Protein AF-A0A6G0WE74-F1 (afdb_monomer)

Solvent-accessible surface area (backbone atoms only — not comparable to full-atom values): 22699 Å² total; per-residue (Å²): 137,85,82,81,78,84,83,81,77,83,76,78,83,71,85,78,74,78,79,78,76,81,74,81,72,77,76,81,88,60,67,70,56,54,56,51,49,50,50,49,53,53,50,60,66,48,74,78,63,82,70,79,83,49,71,82,79,49,56,75,68,54,43,50,51,51,54,51,50,52,55,49,50,51,50,54,48,52,53,50,52,51,52,50,50,54,50,52,52,51,49,51,52,48,54,49,52,53,48,53,49,53,50,53,52,48,54,50,51,52,53,52,50,51,50,51,52,51,51,52,50,52,53,53,52,51,52,50,52,53,51,52,50,52,50,51,53,51,53,52,50,53,49,51,54,50,50,54,48,51,53,51,50,53,50,51,56,51,50,55,51,50,51,52,50,54,53,49,51,54,49,50,52,52,50,51,51,52,51,51,53,50,49,51,52,51,51,52,52,50,51,51,52,52,52,52,50,50,51,50,55,52,52,51,50,50,52,49,52,50,48,54,56,47,48,62,55,44,61,66,51,67,77,78,51,63,70,62,54,49,55,49,53,53,56,46,47,57,52,51,61,70,70,65,77,79,87,87,87,85,85,84,88,89,85,87,80,90,82,84,86,77,84,84,78,90,80,89,83,88,84,89,85,89,88,83,88,82,88,83,86,81,90,80,92,78,86,89,82,84,82,88,82,94,78,86,79,86,76,79,88,75,90,71,95,66,71,76,69,73,74,70,60,49,73,65,54,54,49,50,51,55,51,52,51,53,56,55,56,57,65,70,65,63,82,69,69,82,80,63,90,79,80,81,76,90,88,89,87,87,86,84,89,75,87,129

pLDDT: mean 72.08, std 23.77, range [29.67, 98.69]

Radius of gyration: 76.21 Å; Cα contacts (8 Å, |Δi|>4): 4; chains: 1; bounding box: 153×73×219 Å

Foldseek 3Di:
DDDDDDDPDDDDDDPPDPDPPPPPPDDPPDPVVVVVVVVVVVVVVCVPDPPPPPLVVDDPVVVVVVVVVVVVVVVVVVVVVVVVVVVVVVVVVVVVVVVVVVVVVVVVVVVVVVVVVVVVVVVVVVVVVVVVVVVVVVVVVVVVVVVVVVVVVVVVVVVVVVVVVVVVVVVVVVVVVVVVVVVVVVVVVVVVVVVVVVVVVVVVVVVVVVVVVVVVVVVVVVPPPPPVVVVVVVVVVVVVVVVPPDDDDDDDDDDDDDDDDDDDDDDDDDDDDDDDDDDDDDDDDDDDDDDDDDDDDDDDDDDDPDDPVVPPQDPVNVVVVVVVVVVVVVVVPPPDDDDDPPPPPDDDPDDDDDPD

Secondary structure (DSSP, 8-state):
---PPP-----------------------SHHHHHHHHHHHHHHHHTT------GGGS-HHHHHHHHHHHHHHHHHHHHHHHHHHHHHHHHHHHHHHHHHHHHHHHHHHHHHHHHHHHHHHHHHHHHHHHHHHHHHHHHHHHHHHHHHHHHHHHHHHHHHHHHHHHHHHHHHHHHHHHHHHHHHHHHHHHHHHHHHHHHHHHHHHHHHHHHHHHHHHHHHHHTTSHHHHHHHHHHHHHHHHTT-S------------------------------------------------------------S-GGGG-S-HHHHHHHHHHHHHHHHHHHSSSPPPPTTSSSSSSSSSS----

Structure (mmCIF, N/CA/C/O backbone):
data_AF-A0A6G0WE74-F1
#
_entry.id   AF-A0A6G0WE74-F1
#
loop_
_atom_site.group_PDB
_atom_site.id
_atom_site.type_symbol
_atom_site.label_atom_id
_atom_site.label_alt_id
_atom_site.label_comp_id
_atom_site.label_asym_id
_atom_site.label_entity_id
_atom_site.label_seq_id
_atom_site.pdbx_PDB_ins_code
_atom_site.Cartn_x
_atom_site.Cartn_y
_atom_site.Cartn_z
_atom_site.occupancy
_atom_site.B_iso_or_equiv
_atom_site.auth_seq_id
_atom_site.auth_comp_id
_atom_site.auth_asym_id
_atom_site.auth_atom_id
_atom_site.pdbx_PDB_model_num
ATOM 1 N N . MET A 1 1 ? -8.477 -20.170 -3.682 1.00 46.62 1 MET A N 1
ATOM 2 C CA . MET A 1 1 ? -8.802 -21.209 -2.682 1.00 46.62 1 MET A CA 1
ATOM 3 C C . MET A 1 1 ? -9.264 -20.486 -1.433 1.00 46.62 1 MET A C 1
ATOM 5 O O . MET A 1 1 ? -8.453 -20.102 -0.603 1.00 46.62 1 MET A O 1
ATOM 9 N N . GLU A 1 2 ? -10.554 -20.161 -1.411 1.00 37.84 2 GLU A N 1
ATOM 10 C CA . GLU A 1 2 ? -11.212 -19.397 -0.352 1.00 37.84 2 GLU A CA 1
ATOM 11 C C . GLU A 1 2 ? -11.597 -20.342 0.786 1.00 37.84 2 GLU A C 1
ATOM 13 O O . GLU A 1 2 ? -12.449 -21.212 0.619 1.00 37.84 2 GLU A O 1
ATOM 18 N N . SER A 1 3 ? -10.959 -20.173 1.943 1.00 51.12 3 SER A N 1
ATOM 19 C CA . SER A 1 3 ? -11.361 -20.838 3.181 1.00 51.12 3 SER A CA 1
ATOM 20 C C . SER A 1 3 ? -12.315 -19.924 3.938 1.00 51.12 3 SER A C 1
ATOM 22 O O . SER A 1 3 ? -11.907 -18.992 4.629 1.00 51.12 3 SER A O 1
ATOM 24 N N . THR A 1 4 ? -13.606 -20.182 3.772 1.00 56.16 4 THR A N 1
ATOM 25 C CA . THR A 1 4 ? -14.691 -19.579 4.548 1.00 56.16 4 THR A CA 1
ATOM 26 C C . THR A 1 4 ? -14.620 -20.074 6.002 1.00 56.16 4 THR A C 1
ATOM 28 O O . THR A 1 4 ? -14.538 -21.286 6.216 1.00 56.16 4 THR A O 1
ATOM 31 N N . PRO A 1 5 ? -14.669 -19.203 7.024 1.00 62.06 5 PRO A N 1
ATOM 32 C CA . PRO A 1 5 ? -14.763 -19.647 8.411 1.00 62.06 5 PRO A CA 1
ATOM 33 C C . PRO A 1 5 ? -16.206 -20.065 8.753 1.00 62.06 5 PRO A C 1
ATOM 35 O O . PRO A 1 5 ? -17.158 -19.455 8.253 1.00 62.06 5 PRO A O 1
ATOM 38 N N . PRO A 1 6 ? -16.413 -21.077 9.616 1.00 56.25 6 PRO A N 1
ATOM 39 C CA . PRO A 1 6 ? -17.750 -21.487 10.008 1.00 56.25 6 PRO A CA 1
ATOM 40 C C . PRO A 1 6 ? -18.390 -20.437 10.922 1.00 56.25 6 PRO A C 1
ATOM 42 O O . PRO A 1 6 ? -17.855 -20.035 11.954 1.00 56.25 6 PRO A O 1
ATOM 45 N N . SER A 1 7 ? -19.578 -20.016 10.501 1.00 47.25 7 SER A N 1
ATOM 46 C CA . SER A 1 7 ? -20.494 -19.125 11.201 1.00 47.25 7 SER A CA 1
ATOM 47 C C . SER A 1 7 ? -20.924 -19.745 12.539 1.00 47.25 7 SER A C 1
ATOM 49 O O . SER A 1 7 ? -21.746 -20.661 12.580 1.00 47.25 7 SER A O 1
ATOM 51 N N . ALA A 1 8 ? -20.361 -19.259 13.646 1.00 48.16 8 ALA A N 1
ATOM 52 C CA . ALA A 1 8 ? -20.824 -19.587 14.990 1.00 48.16 8 ALA A CA 1
ATOM 53 C C . ALA A 1 8 ? -22.102 -18.788 15.283 1.00 48.16 8 ALA A C 1
ATOM 55 O O . ALA A 1 8 ? -22.070 -17.615 15.664 1.00 48.16 8 ALA A O 1
ATOM 56 N N . GLN A 1 9 ? -23.248 -19.424 15.049 1.00 46.66 9 GLN A N 1
ATOM 57 C CA . GLN A 1 9 ? -24.551 -18.886 15.406 1.00 46.66 9 GLN A CA 1
ATOM 58 C C . GLN A 1 9 ? -24.697 -18.832 16.928 1.00 46.66 9 GLN A C 1
ATOM 60 O O . GLN A 1 9 ? -24.629 -19.836 17.634 1.00 46.66 9 GLN A O 1
ATOM 65 N N . TRP A 1 10 ? -24.93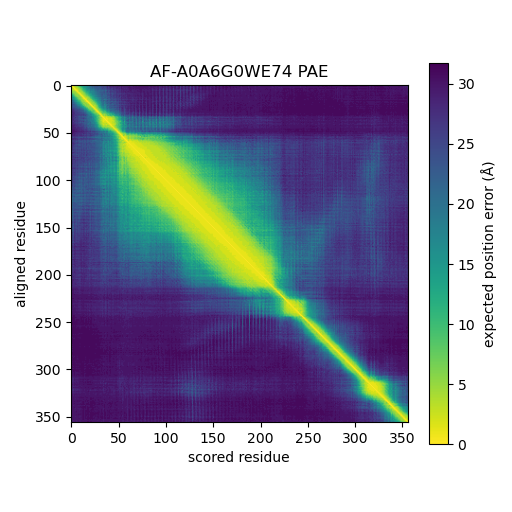5 -17.623 17.424 1.00 44.56 10 TRP A N 1
ATOM 66 C CA . TRP A 1 10 ? -25.300 -17.340 18.800 1.00 44.56 10 TRP A CA 1
ATOM 67 C C . TRP A 1 10 ? -26.727 -17.827 19.066 1.00 44.56 10 TRP A C 1
ATOM 69 O O . TRP A 1 10 ? -27.696 -17.103 18.836 1.00 44.56 10 TRP A O 1
ATOM 79 N N . THR A 1 11 ? -26.888 -19.037 19.597 1.00 47.09 11 THR A N 1
ATOM 80 C CA . THR A 1 11 ? -28.155 -19.425 20.225 1.00 47.09 11 THR A CA 1
ATOM 81 C C . THR A 1 11 ? -28.209 -18.822 21.622 1.00 47.09 11 THR A C 1
ATOM 83 O O . THR A 1 11 ? -27.611 -19.337 22.567 1.00 47.09 11 THR A O 1
ATOM 86 N N . ARG A 1 12 ? -28.934 -17.705 21.755 1.00 44.94 12 ARG A N 1
ATOM 87 C CA . ARG A 1 12 ? -29.359 -17.166 23.051 1.00 44.94 12 ARG A CA 1
ATOM 88 C C . ARG A 1 12 ? -30.137 -18.253 23.793 1.00 44.94 12 ARG A C 1
ATOM 90 O O . ARG A 1 12 ? -31.266 -18.574 23.425 1.00 44.94 12 ARG A O 1
ATOM 97 N N . GLY A 1 13 ? -29.525 -18.808 24.836 1.00 40.34 13 GLY A N 1
ATOM 98 C CA . GLY A 1 13 ? -30.192 -19.671 25.800 1.00 40.34 13 GLY A CA 1
ATOM 99 C C . GLY A 1 13 ? -31.338 -18.910 26.458 1.00 40.34 13 GLY A C 1
ATOM 100 O O . GLY A 1 13 ? -31.130 -18.045 27.304 1.00 40.34 13 GLY A O 1
ATOM 101 N N . ARG A 1 14 ? -32.562 -19.213 26.032 1.00 47.28 14 ARG A N 1
ATOM 102 C CA . ARG A 1 14 ? -33.795 -18.811 26.701 1.00 47.28 14 ARG A CA 1
ATOM 103 C C . ARG A 1 14 ? -33.903 -19.657 27.975 1.00 47.28 14 ARG A C 1
ATOM 105 O O . ARG A 1 14 ? -33.938 -20.881 27.845 1.00 47.28 14 ARG A O 1
ATOM 112 N N . PRO A 1 15 ? -33.967 -19.083 29.189 1.00 47.84 15 PRO A N 1
ATOM 113 C CA . PRO A 1 15 ? -34.296 -19.878 30.361 1.00 47.84 15 PRO A CA 1
ATOM 114 C C . PRO A 1 15 ? -35.738 -20.374 30.206 1.00 47.84 15 PRO A C 1
ATOM 116 O O . PRO A 1 15 ? -36.703 -19.610 30.263 1.00 47.84 15 PRO A O 1
ATOM 119 N N . SER A 1 16 ? -35.870 -21.671 29.933 1.00 47.78 16 SER A N 1
ATOM 120 C CA . SER A 1 16 ? -37.133 -22.394 29.977 1.00 47.78 16 SER A CA 1
ATOM 121 C C . SER A 1 16 ? -37.526 -22.548 31.441 1.00 47.78 16 SER A C 1
ATOM 123 O O . SER A 1 16 ? -37.103 -23.486 32.111 1.00 47.78 16 SER A O 1
ATOM 125 N N . PHE A 1 17 ? -38.321 -21.609 31.947 1.00 46.31 17 PHE A N 1
ATOM 126 C CA . PHE A 1 17 ? -39.046 -21.802 33.196 1.00 46.31 17 PHE A CA 1
ATOM 127 C C . PHE A 1 17 ? -39.981 -23.007 33.031 1.00 46.31 17 PHE A C 1
ATOM 129 O O . PHE A 1 17 ? -40.825 -22.984 32.129 1.00 46.31 17 PHE A O 1
ATOM 136 N N . PRO A 1 18 ? -39.879 -24.058 33.864 1.00 50.75 18 PRO A N 1
ATOM 137 C CA . PRO A 1 18 ? -40.933 -25.049 33.914 1.00 50.75 18 PRO A CA 1
ATOM 138 C C . PRO A 1 18 ? -42.197 -24.351 34.415 1.00 50.75 18 PRO A C 1
ATOM 140 O O . PRO A 1 18 ? -42.220 -23.761 35.497 1.00 50.75 18 PRO A O 1
ATOM 143 N N . ALA A 1 19 ? -43.242 -24.394 33.590 1.00 44.88 19 ALA A N 1
ATOM 144 C CA . ALA A 1 19 ? -44.586 -24.027 33.982 1.00 44.88 19 ALA A CA 1
ATOM 145 C C . ALA A 1 19 ? -44.935 -24.804 35.255 1.00 44.88 19 ALA A C 1
ATOM 147 O O . ALA A 1 19 ? -45.061 -26.029 35.241 1.00 44.88 19 ALA A O 1
ATOM 148 N N . VAL A 1 20 ? -45.053 -24.073 36.362 1.00 42.56 20 VAL A N 1
ATOM 149 C CA . VAL A 1 20 ? -45.580 -24.577 37.624 1.00 42.56 20 VAL A CA 1
ATOM 150 C C . VAL A 1 20 ? -46.992 -25.071 37.330 1.00 42.56 20 VAL A C 1
ATOM 152 O O . VAL A 1 20 ? -47.928 -24.285 37.179 1.00 42.56 20 VAL A O 1
ATOM 155 N N . ARG A 1 21 ? -47.136 -26.394 37.195 1.00 40.41 21 ARG A N 1
ATOM 156 C CA . ARG A 1 21 ? -48.429 -27.064 37.278 1.00 40.41 21 ARG A CA 1
ATOM 157 C C . ARG A 1 21 ? -49.028 -26.663 38.615 1.00 40.41 21 ARG A C 1
ATOM 159 O O . ARG A 1 21 ? -48.546 -27.046 39.677 1.00 40.41 21 ARG A O 1
ATOM 166 N N . ARG A 1 22 ? -50.083 -25.866 38.528 1.00 47.16 22 ARG A N 1
ATOM 167 C CA . ARG A 1 22 ? -51.029 -25.613 39.600 1.00 47.16 22 ARG A CA 1
ATOM 168 C C . ARG A 1 22 ? -51.737 -26.939 39.872 1.00 47.16 22 ARG A C 1
ATOM 170 O O . ARG A 1 22 ? -52.766 -27.233 39.275 1.00 47.16 22 ARG A O 1
ATOM 177 N N . GLU A 1 23 ? -51.133 -27.782 40.702 1.00 39.97 23 GLU A N 1
ATOM 178 C CA . GLU A 1 23 ? -51.865 -28.869 41.336 1.00 39.97 23 GLU A CA 1
ATOM 179 C C . GLU A 1 23 ? -52.828 -28.235 42.335 1.00 39.97 23 GLU A C 1
ATOM 181 O O . GLU A 1 23 ? -52.454 -27.780 43.418 1.00 39.97 23 GLU A O 1
ATOM 186 N N . GLU A 1 24 ? -54.092 -28.181 41.931 1.00 45.22 24 GLU A N 1
ATOM 187 C CA . GLU A 1 24 ? -55.227 -28.110 42.836 1.00 45.22 24 GLU A CA 1
ATOM 188 C C . GLU A 1 24 ? -55.202 -29.357 43.728 1.00 45.22 24 GLU A C 1
ATOM 190 O O . GLU A 1 24 ? -55.869 -30.365 43.487 1.00 45.22 24 GLU A O 1
ATOM 195 N N . SER A 1 25 ? -54.398 -29.294 44.786 1.00 40.38 25 SER A N 1
ATOM 196 C CA . SER A 1 25 ? -54.556 -30.179 45.927 1.00 40.38 25 SER A CA 1
ATOM 197 C C . SER A 1 25 ? -55.862 -29.793 46.609 1.00 40.38 25 SER A C 1
ATOM 199 O O . SER A 1 25 ? -55.978 -28.793 47.318 1.00 40.38 25 SER A O 1
ATOM 201 N N . LYS A 1 26 ? -56.880 -30.605 46.315 1.00 43.62 26 LYS A N 1
ATOM 202 C CA . LYS A 1 26 ? -58.166 -30.661 47.001 1.00 43.62 26 LYS A CA 1
ATOM 203 C C . LYS A 1 26 ? -57.942 -30.495 48.500 1.00 43.62 26 LYS A C 1
ATOM 205 O O . LYS A 1 26 ? -57.354 -31.345 49.169 1.00 43.62 26 LYS A O 1
ATOM 210 N N . SER A 1 27 ? -58.426 -29.367 48.996 1.00 39.91 27 SER A N 1
ATOM 211 C CA . SER A 1 27 ? -58.600 -29.082 50.404 1.00 39.91 27 SER A CA 1
ATOM 212 C C . SER A 1 27 ? -59.295 -30.265 51.078 1.00 39.91 27 SER A C 1
ATOM 214 O O . SER A 1 27 ? -60.381 -30.674 50.682 1.00 39.91 27 SER A O 1
ATOM 216 N N . LYS A 1 28 ? -58.680 -30.810 52.130 1.00 44.19 28 LYS A N 1
ATOM 217 C CA . LYS A 1 28 ? -59.432 -31.464 53.204 1.00 44.19 28 LYS A CA 1
ATOM 218 C C . LYS A 1 28 ? -60.242 -30.356 53.891 1.00 44.19 28 LYS A C 1
ATOM 220 O O . LYS A 1 28 ? -59.629 -29.515 54.553 1.00 44.19 28 LYS A O 1
ATOM 225 N N . PRO A 1 29 ? -61.578 -30.295 53.773 1.00 49.66 29 PRO A N 1
ATOM 226 C CA . PRO A 1 29 ? -62.367 -29.289 54.454 1.00 49.66 29 PRO A CA 1
ATOM 227 C C . PRO A 1 29 ? -62.898 -29.935 55.731 1.00 49.66 29 PRO A C 1
ATOM 229 O O . PRO A 1 29 ? -63.957 -30.543 55.712 1.00 49.66 29 PRO A O 1
ATOM 232 N N . ASN A 1 30 ? -62.150 -29.883 56.836 1.00 52.34 30 ASN A N 1
ATOM 233 C CA . ASN A 1 30 ? -62.786 -30.179 58.128 1.00 52.34 30 ASN A CA 1
ATOM 234 C C . ASN A 1 30 ? -62.117 -29.569 59.365 1.00 52.34 30 ASN A C 1
ATOM 236 O O . ASN A 1 30 ? -62.772 -29.426 60.388 1.00 52.34 30 ASN A O 1
ATOM 240 N N . SER A 1 31 ? -60.863 -29.114 59.292 1.00 53.28 31 SER A N 1
ATOM 241 C CA . SER A 1 31 ? -60.234 -28.399 60.417 1.00 53.28 31 SER A CA 1
ATOM 242 C C . SER A 1 31 ? -60.480 -26.884 60.381 1.00 53.28 31 SER A C 1
ATOM 244 O O . SER A 1 31 ? -60.638 -26.262 61.427 1.00 53.28 31 SER A O 1
ATOM 246 N N . LEU A 1 32 ? -60.594 -26.276 59.193 1.00 55.41 32 LEU A N 1
ATOM 247 C CA . LEU A 1 32 ? -60.907 -24.844 59.039 1.00 55.41 32 LEU A CA 1
ATOM 248 C C . LEU A 1 32 ? -62.333 -24.487 59.501 1.00 55.41 32 LEU A C 1
ATOM 250 O O . LEU A 1 32 ? -62.555 -23.370 59.964 1.00 55.41 32 LEU A O 1
ATOM 254 N N . SER A 1 33 ? -63.284 -25.429 59.420 1.00 64.88 33 SER A N 1
ATOM 255 C CA . SER A 1 33 ? -64.685 -25.223 59.826 1.00 64.88 33 SER A CA 1
ATOM 256 C C . SER A 1 33 ? -64.854 -25.175 61.344 1.00 64.88 33 SER A C 1
ATOM 258 O O . SER A 1 33 ? -65.580 -24.322 61.839 1.00 64.88 33 SER A O 1
ATOM 260 N N . GLN A 1 34 ? -64.125 -26.009 62.094 1.00 66.44 34 GLN A N 1
ATOM 261 C CA . GLN A 1 34 ? -64.180 -26.002 63.560 1.00 66.44 34 GLN A CA 1
ATOM 262 C C . GLN A 1 34 ? -63.646 -24.695 64.147 1.00 66.44 34 GLN A C 1
ATOM 264 O O . GLN A 1 34 ? -64.251 -24.138 65.054 1.00 66.44 34 GLN A O 1
ATOM 269 N N . TRP A 1 35 ? -62.566 -24.144 63.585 1.00 65.25 35 TRP A N 1
ATOM 270 C CA . TRP A 1 35 ? -62.052 -22.836 64.002 1.00 65.25 35 TRP A CA 1
ATOM 271 C C . TRP A 1 35 ? -62.977 -21.684 63.614 1.00 65.25 35 TRP A C 1
ATOM 273 O O . TRP A 1 35 ? -63.060 -20.706 64.352 1.00 65.25 35 TRP A O 1
ATOM 283 N N . LYS A 1 36 ? -63.666 -21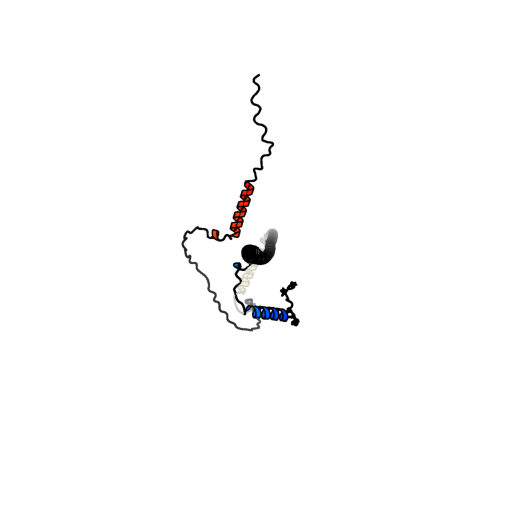.778 62.472 1.00 73.06 36 LYS A N 1
ATOM 284 C CA . LYS A 1 36 ? -64.682 -20.794 62.076 1.00 73.06 36 LYS A CA 1
ATOM 285 C C . LYS A 1 36 ? -65.903 -20.861 62.994 1.00 73.06 36 LYS A C 1
ATOM 287 O O . LYS A 1 36 ? -66.342 -19.818 63.455 1.00 73.06 36 LYS A O 1
ATOM 292 N N . GLN A 1 37 ? -66.380 -22.062 63.319 1.00 72.25 37 GLN A N 1
ATOM 293 C CA . GLN A 1 37 ? -67.492 -22.291 64.246 1.00 72.25 37 GLN A CA 1
ATOM 294 C C . GLN A 1 37 ? -67.147 -21.888 65.678 1.00 72.25 37 GLN A C 1
ATOM 296 O O . GLN A 1 37 ? -67.979 -21.269 66.327 1.00 72.25 37 GLN A O 1
ATOM 301 N N . LEU A 1 38 ? -65.928 -22.157 66.156 1.00 70.62 38 LEU A N 1
ATOM 302 C CA . LEU A 1 38 ? -65.442 -21.681 67.456 1.00 70.62 38 LEU A CA 1
ATOM 303 C C . LEU A 1 38 ? -65.341 -20.157 67.496 1.00 70.62 38 LEU A C 1
ATOM 305 O O . LEU A 1 38 ? -65.790 -19.546 68.453 1.00 70.62 38 LEU A O 1
ATOM 309 N N . ARG A 1 39 ? -64.803 -19.518 66.450 1.00 74.25 39 ARG A N 1
ATOM 310 C CA . ARG A 1 39 ? -64.778 -18.048 66.375 1.00 74.25 39 ARG A CA 1
ATOM 311 C C . ARG A 1 39 ? -66.188 -17.471 66.336 1.00 74.25 39 ARG A C 1
ATOM 313 O O . ARG A 1 39 ? -66.441 -16.501 67.027 1.00 74.25 39 ARG A O 1
ATOM 320 N N . GLN A 1 40 ? -67.094 -18.084 65.581 1.00 70.94 40 GLN A N 1
ATOM 321 C CA . GLN A 1 40 ? -68.475 -17.631 65.460 1.00 70.94 40 GLN A CA 1
ATOM 322 C C . GLN A 1 40 ? -69.265 -17.819 66.761 1.00 70.94 40 GLN A C 1
ATOM 324 O O . GLN A 1 40 ? -69.910 -16.878 67.199 1.00 70.94 40 GLN A O 1
ATOM 329 N N . THR A 1 41 ? -69.143 -18.965 67.438 1.00 68.38 41 THR A N 1
ATOM 330 C CA . THR A 1 41 ? -69.773 -19.184 68.754 1.00 68.38 41 THR A CA 1
ATOM 331 C C . THR A 1 41 ? -69.168 -18.289 69.832 1.00 68.38 41 THR A C 1
ATOM 333 O O . THR A 1 41 ? -69.916 -17.731 70.628 1.00 68.38 41 THR A O 1
ATOM 336 N N . VAL A 1 42 ? -67.850 -18.061 69.839 1.00 65.94 42 VAL A N 1
ATOM 337 C CA . VAL A 1 42 ? -67.211 -17.094 70.754 1.00 65.94 42 VAL A CA 1
ATOM 338 C C . VAL A 1 42 ? -67.657 -15.657 70.452 1.00 65.94 42 VAL A C 1
ATOM 340 O O . VAL A 1 42 ? -67.919 -14.905 71.387 1.00 65.94 42 VAL A O 1
ATOM 343 N N . SER A 1 43 ? -67.809 -15.281 69.178 1.00 62.88 43 SER A N 1
ATOM 344 C CA . SER A 1 43 ? -68.353 -13.976 68.775 1.00 62.88 43 SER A CA 1
ATOM 345 C C . SER A 1 43 ? -69.831 -13.813 69.154 1.00 62.88 43 SER A C 1
ATOM 347 O O . SER A 1 43 ? -70.211 -12.758 69.653 1.00 62.88 43 SER A O 1
ATOM 349 N N . GLU A 1 44 ? -70.654 -14.852 68.994 1.00 61.53 44 GLU A N 1
ATOM 350 C CA . GLU A 1 44 ? -72.066 -14.855 69.406 1.00 61.53 44 GLU A CA 1
ATOM 351 C C . GLU A 1 44 ? -72.220 -14.789 70.937 1.00 61.53 44 GLU A C 1
ATOM 353 O O . GLU A 1 44 ? -73.119 -14.111 71.426 1.00 61.53 44 GLU A O 1
ATOM 358 N N . HIS A 1 45 ? -71.304 -15.389 71.709 1.00 55.72 45 HIS A N 1
ATOM 359 C CA . HIS A 1 45 ? -71.289 -15.285 73.178 1.00 55.72 45 HIS A CA 1
ATOM 360 C C . HIS A 1 45 ? -70.699 -13.957 73.695 1.00 55.72 45 HIS A C 1
ATOM 362 O O . HIS A 1 45 ? -70.948 -13.584 74.843 1.00 55.72 45 HIS A O 1
ATOM 368 N N . GLN A 1 46 ? -69.938 -13.222 72.876 1.00 52.62 46 GLN A N 1
ATOM 369 C CA . GLN A 1 46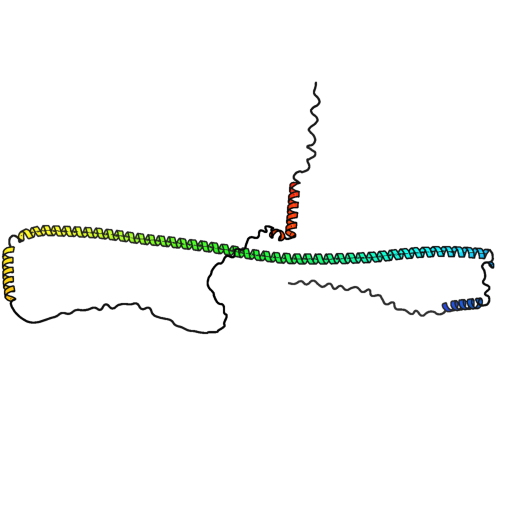 ? -69.442 -11.877 73.207 1.00 52.62 46 GLN A CA 1
ATOM 370 C C . GLN A 1 46 ? -70.483 -10.777 72.955 1.00 52.62 46 GLN A C 1
ATOM 372 O O . GLN A 1 46 ? -70.476 -9.769 73.660 1.00 52.62 46 GLN A O 1
ATOM 377 N N . ALA A 1 47 ? -71.419 -10.984 72.023 1.00 54.56 47 ALA A N 1
ATOM 378 C CA . ALA A 1 47 ? -72.432 -9.990 71.662 1.00 54.56 47 ALA A CA 1
ATOM 379 C C . ALA A 1 47 ? -73.447 -9.674 72.783 1.00 54.56 47 ALA A C 1
ATOM 381 O O . ALA A 1 47 ? -74.127 -8.652 72.723 1.00 54.56 47 ALA A O 1
ATOM 382 N N . THR A 1 48 ? -73.558 -10.507 73.826 1.00 53.59 48 THR A N 1
ATOM 383 C CA . THR A 1 48 ? -74.570 -10.341 74.888 1.00 53.59 48 THR A CA 1
ATOM 384 C C . THR A 1 48 ? -74.060 -9.732 76.200 1.00 53.59 48 THR A C 1
ATOM 386 O O . THR A 1 48 ? -74.826 -9.660 77.160 1.00 53.59 48 THR A O 1
ATOM 389 N N . ARG A 1 49 ? -72.806 -9.263 76.293 1.00 52.78 49 ARG A N 1
ATOM 390 C CA . ARG A 1 49 ? -72.319 -8.527 77.483 1.00 52.78 49 ARG A CA 1
ATOM 391 C C . ARG A 1 49 ? -71.050 -7.717 77.183 1.00 52.78 49 ARG A C 1
ATOM 393 O O . ARG A 1 49 ? -69.949 -8.098 77.561 1.00 52.78 49 ARG A O 1
ATOM 400 N N . GLU A 1 50 ? -71.198 -6.562 76.542 1.00 55.31 50 GLU A N 1
ATOM 401 C CA . GLU A 1 50 ? -70.104 -5.589 76.414 1.00 55.31 50 GLU A CA 1
ATOM 402 C C . GLU A 1 50 ? -70.079 -4.611 77.599 1.00 55.31 50 GLU A C 1
ATOM 404 O O . GLU A 1 50 ? -70.301 -3.410 77.457 1.00 55.31 50 GLU A O 1
ATOM 409 N N . GLU A 1 51 ? -69.738 -5.098 78.791 1.00 59.38 51 GLU A N 1
ATOM 410 C CA . GLU A 1 51 ? -68.956 -4.236 79.676 1.00 59.38 51 GLU A CA 1
ATOM 411 C C . GLU A 1 51 ? -67.522 -4.305 79.153 1.00 59.38 51 GLU A C 1
ATOM 413 O O . GLU A 1 51 ? -66.882 -5.355 79.225 1.00 59.38 51 GLU A O 1
ATOM 418 N N . LYS A 1 52 ? -67.010 -3.210 78.571 1.00 64.19 52 LYS A N 1
ATOM 419 C CA . LYS A 1 52 ? -65.582 -3.104 78.236 1.00 64.19 52 LYS A CA 1
ATOM 420 C C . LYS A 1 52 ? -64.796 -3.392 79.511 1.00 64.19 52 LYS A C 1
ATOM 422 O O . LYS A 1 52 ? -64.711 -2.517 80.371 1.00 64.19 52 LYS A O 1
ATOM 427 N N . VAL A 1 53 ? -64.233 -4.595 79.632 1.00 66.31 53 VAL A N 1
ATOM 428 C CA . VAL A 1 53 ? -63.395 -4.992 80.766 1.00 66.31 53 VAL A CA 1
ATOM 429 C C . VAL A 1 53 ? -62.177 -4.078 80.767 1.00 66.31 53 VAL A C 1
ATOM 431 O O . VAL A 1 53 ? -61.207 -4.265 80.036 1.00 66.31 53 VAL A O 1
ATOM 434 N N . ARG A 1 54 ? -62.263 -3.009 81.556 1.00 77.44 54 ARG A N 1
ATOM 435 C CA . ARG A 1 54 ? -61.160 -2.084 81.785 1.00 77.44 54 ARG A CA 1
ATOM 436 C C . ARG A 1 54 ? -60.096 -2.807 82.597 1.00 77.44 54 ARG A C 1
ATOM 438 O O . ARG A 1 54 ? -60.406 -3.563 83.516 1.00 77.44 54 ARG A O 1
ATOM 445 N N . ILE A 1 55 ? -58.834 -2.490 82.325 1.00 71.81 55 ILE A N 1
ATOM 446 C CA . ILE A 1 55 ? -57.673 -3.000 83.072 1.00 71.81 55 ILE A CA 1
ATOM 447 C C . ILE A 1 55 ? -57.842 -2.762 84.588 1.00 71.81 55 ILE A C 1
ATOM 449 O O . ILE A 1 55 ? -57.330 -3.527 85.398 1.00 71.81 55 ILE A O 1
ATOM 453 N N . SER A 1 56 ? -58.624 -1.753 84.994 1.00 77.12 56 SER A N 1
ATOM 454 C CA . SER A 1 56 ? -58.986 -1.478 86.389 1.00 77.12 56 SER A CA 1
ATOM 455 C C . SER A 1 56 ? -59.754 -2.604 87.097 1.00 77.12 56 SER A C 1
ATOM 457 O O . SER A 1 56 ? -59.619 -2.703 88.316 1.00 77.12 56 SER A O 1
ATOM 459 N N . HIS A 1 57 ? -60.493 -3.460 86.380 1.00 82.62 57 HIS A N 1
ATOM 460 C CA . HIS A 1 57 ? -61.270 -4.578 86.948 1.00 82.62 57 HIS A CA 1
ATOM 461 C C . HIS A 1 57 ? -60.458 -5.870 87.122 1.00 82.62 57 HIS A C 1
ATOM 463 O O . HIS A 1 57 ? -60.947 -6.827 87.713 1.00 82.62 57 HIS A O 1
ATOM 469 N N . LEU A 1 58 ? -59.213 -5.898 86.639 1.00 84.88 58 LEU A N 1
ATOM 470 C CA . LEU A 1 58 ? -58.295 -7.015 86.852 1.00 84.88 58 LEU A CA 1
ATOM 471 C C . LEU A 1 58 ? -57.746 -7.015 88.289 1.00 84.88 58 LEU A C 1
ATOM 473 O O . LEU A 1 58 ? -57.595 -5.959 88.921 1.00 84.88 58 LEU A O 1
ATOM 477 N N . CYS A 1 59 ? -57.389 -8.196 88.798 1.00 87.44 59 CYS A N 1
ATOM 478 C CA . CYS A 1 59 ? -56.658 -8.322 90.056 1.00 87.44 59 CYS A CA 1
ATOM 479 C C . CYS A 1 59 ? -55.247 -7.705 89.924 1.00 87.44 59 CYS A C 1
ATOM 481 O O . CYS A 1 59 ? -54.750 -7.455 88.822 1.00 87.44 59 CYS A O 1
ATOM 483 N N . ALA A 1 60 ? -54.596 -7.404 91.050 1.00 86.62 60 ALA A N 1
ATOM 484 C CA . ALA A 1 60 ? -53.307 -6.705 91.043 1.00 86.62 60 ALA A CA 1
ATOM 485 C C . ALA A 1 60 ? -52.212 -7.456 90.258 1.00 86.62 60 ALA A C 1
ATOM 487 O O . ALA A 1 60 ? -51.413 -6.827 89.563 1.00 86.62 60 ALA A O 1
ATOM 488 N N . GLU A 1 61 ? -52.204 -8.789 90.317 1.00 92.25 61 GLU A N 1
ATOM 489 C CA . GLU A 1 61 ? -51.241 -9.628 89.599 1.00 92.25 61 GLU A CA 1
ATOM 490 C C . GLU A 1 61 ? -51.439 -9.558 88.077 1.00 92.25 61 GLU A C 1
ATOM 492 O O . GLU A 1 61 ? -50.485 -9.343 87.324 1.00 92.25 61 GLU A O 1
ATOM 497 N N . ASP A 1 62 ? -52.685 -9.650 87.613 1.00 90.25 62 ASP A N 1
ATOM 498 C CA . ASP A 1 62 ? -53.004 -9.582 86.187 1.00 90.25 62 ASP A CA 1
ATOM 499 C C . ASP A 1 62 ? -52.740 -8.189 85.612 1.00 90.25 62 ASP A C 1
ATOM 501 O O . ASP A 1 62 ? -52.211 -8.069 84.506 1.00 90.25 62 ASP A O 1
ATOM 505 N N . LYS A 1 63 ? -52.977 -7.121 86.387 1.00 89.88 63 LYS A N 1
ATOM 506 C CA . LYS A 1 63 ? -52.557 -5.756 86.018 1.00 89.88 63 LYS A CA 1
ATOM 507 C C . LYS A 1 63 ? -51.050 -5.671 85.778 1.00 89.88 63 LYS A C 1
ATOM 509 O O . LYS A 1 63 ? -50.617 -5.055 84.804 1.00 89.88 63 LYS A O 1
ATOM 514 N N . GLN A 1 64 ? -50.241 -6.306 86.629 1.00 90.56 64 GLN A N 1
ATOM 515 C CA . GLN A 1 64 ? -48.788 -6.338 86.448 1.00 90.56 64 GLN A CA 1
ATOM 516 C C . GLN A 1 64 ? -48.371 -7.156 85.218 1.00 90.56 64 GLN A C 1
ATOM 518 O O . GLN A 1 64 ? -47.467 -6.727 84.492 1.00 90.56 64 GLN A O 1
ATOM 523 N N . LYS A 1 65 ? -49.024 -8.296 84.950 1.00 94.62 65 LYS A N 1
ATOM 524 C CA . LYS A 1 65 ? -48.793 -9.100 83.735 1.00 94.62 65 LYS A CA 1
ATOM 525 C C . LYS A 1 65 ? -49.133 -8.305 82.475 1.00 94.62 65 LYS A C 1
ATOM 527 O O . LYS A 1 65 ? -48.296 -8.222 81.579 1.00 94.62 65 LYS A O 1
ATOM 532 N N . VAL A 1 66 ? -50.290 -7.640 82.444 1.00 93.56 66 VAL A N 1
ATOM 533 C CA . VAL A 1 66 ? -50.703 -6.761 81.338 1.00 93.56 66 VAL A CA 1
ATOM 534 C C . VAL A 1 66 ? -49.708 -5.613 81.147 1.00 93.56 66 VAL A C 1
ATOM 536 O O . VAL A 1 66 ? -49.269 -5.380 80.027 1.00 93.56 66 VAL A O 1
ATOM 539 N N . ALA A 1 67 ? -49.260 -4.946 82.217 1.00 92.06 67 ALA A N 1
ATOM 540 C CA . ALA A 1 67 ? -48.259 -3.879 82.117 1.00 92.06 67 ALA A CA 1
ATOM 541 C C . ALA A 1 67 ? -46.898 -4.374 81.587 1.00 92.06 67 ALA A C 1
ATOM 543 O O . ALA A 1 67 ? -46.238 -3.674 80.815 1.00 92.06 67 ALA A O 1
ATOM 544 N N . LYS A 1 68 ? -46.460 -5.582 81.975 1.00 95.44 68 LYS A N 1
ATOM 545 C CA . LYS A 1 68 ? -45.272 -6.229 81.388 1.00 95.44 68 LYS A CA 1
ATOM 546 C C . LYS A 1 68 ? -45.477 -6.507 79.898 1.00 95.44 68 LYS A C 1
ATOM 548 O O . LYS A 1 68 ? -44.593 -6.170 79.116 1.00 95.44 68 LYS A O 1
ATOM 553 N N . LEU A 1 69 ? -46.640 -7.034 79.513 1.00 96.12 69 LEU A N 1
ATOM 554 C CA . LEU A 1 69 ? -46.979 -7.309 78.116 1.00 96.12 69 LEU A CA 1
ATOM 555 C C . LEU A 1 69 ? -46.977 -6.032 77.268 1.00 96.12 69 LEU A C 1
ATOM 557 O O . LEU A 1 69 ? -46.387 -6.019 76.196 1.00 96.12 69 LEU A O 1
ATOM 561 N N . ILE A 1 70 ? -47.573 -4.944 77.772 1.00 95.44 70 ILE A N 1
ATOM 562 C CA . ILE A 1 70 ? -47.591 -3.635 77.101 1.00 95.44 70 ILE A CA 1
ATOM 563 C C . ILE A 1 70 ? -46.163 -3.128 76.881 1.00 95.44 70 ILE A C 1
ATOM 565 O O . ILE A 1 70 ? -45.816 -2.762 75.762 1.00 95.44 70 ILE A O 1
ATOM 569 N N . ARG A 1 71 ? -45.301 -3.163 77.909 1.00 95.56 71 ARG A N 1
ATOM 570 C CA . ARG A 1 71 ? -43.886 -2.769 77.760 1.00 95.56 71 ARG A CA 1
ATOM 571 C C . ARG A 1 71 ? -43.150 -3.629 76.735 1.00 95.56 71 ARG A C 1
ATOM 573 O O . ARG A 1 71 ? -42.348 -3.109 75.967 1.00 95.56 71 ARG A O 1
ATOM 580 N N . GLN A 1 72 ? -43.425 -4.930 76.714 1.00 96.50 72 GLN A N 1
ATOM 581 C CA . GLN A 1 72 ? -42.803 -5.849 75.767 1.00 96.50 72 GLN A CA 1
ATOM 582 C C . GLN A 1 72 ? -43.295 -5.615 74.334 1.00 96.50 72 GLN A C 1
ATOM 584 O O . GLN A 1 72 ? -42.479 -5.615 73.419 1.00 96.50 72 GLN A O 1
ATOM 589 N N . LEU A 1 73 ? -44.585 -5.326 74.143 1.00 96.50 73 LEU A N 1
ATOM 590 C CA . LEU A 1 73 ? -45.152 -4.922 72.853 1.00 96.50 73 LEU A CA 1
ATOM 591 C C . LEU A 1 73 ? -44.553 -3.606 72.357 1.00 96.50 73 LEU A C 1
ATOM 593 O O . LEU A 1 73 ? -44.199 -3.519 71.188 1.00 96.50 73 LEU A O 1
ATOM 597 N N . MET A 1 74 ? -44.386 -2.610 73.233 1.00 96.12 74 MET A N 1
ATOM 598 C CA . MET A 1 74 ? -43.714 -1.357 72.873 1.00 96.12 74 MET A CA 1
ATOM 599 C C . MET A 1 74 ? -42.256 -1.594 72.468 1.00 96.12 74 MET A C 1
ATOM 601 O O . MET A 1 74 ? -41.813 -1.052 71.462 1.00 96.12 74 MET A O 1
ATOM 605 N N . LYS A 1 75 ? -41.522 -2.440 73.207 1.00 96.81 75 LYS A N 1
ATOM 606 C CA . LYS A 1 75 ? -40.139 -2.794 72.862 1.00 96.81 75 LYS A CA 1
ATOM 607 C C . LYS A 1 75 ? -40.058 -3.470 71.490 1.00 96.81 75 LYS A C 1
ATOM 609 O O . LYS A 1 75 ? -39.316 -3.008 70.637 1.00 96.81 75 LYS A O 1
ATOM 614 N N . VAL A 1 76 ? -40.865 -4.508 71.260 1.00 96.62 76 VAL A N 1
ATOM 615 C CA . VAL A 1 76 ? -40.917 -5.212 69.966 1.00 96.62 76 VAL A CA 1
ATOM 616 C C . VAL A 1 76 ? -41.386 -4.282 68.841 1.00 96.62 76 VAL A C 1
ATOM 618 O O . VAL A 1 76 ? -40.915 -4.406 67.716 1.00 96.62 76 VAL A O 1
ATOM 621 N N . GLY A 1 77 ? -42.289 -3.340 69.128 1.00 97.12 77 GLY A N 1
ATOM 622 C CA . GLY A 1 77 ? -42.710 -2.299 68.191 1.00 97.12 77 GLY A CA 1
ATOM 623 C C . GLY A 1 77 ? -41.544 -1.413 67.752 1.00 97.12 77 GLY A C 1
ATOM 624 O O . GLY A 1 77 ? -41.303 -1.295 66.553 1.00 97.12 77 GLY A O 1
ATOM 625 N N . ASN A 1 78 ? -40.778 -0.879 68.707 1.00 96.25 78 ASN A N 1
ATOM 626 C CA . ASN A 1 78 ? -39.586 -0.075 68.422 1.00 96.25 78 ASN A CA 1
ATOM 627 C C . ASN A 1 78 ? -38.515 -0.879 67.667 1.00 96.25 78 ASN A C 1
ATOM 629 O O . ASN A 1 78 ? -37.964 -0.385 66.685 1.00 96.25 78 ASN A O 1
ATOM 633 N N . ASP A 1 79 ? -38.255 -2.123 68.082 1.00 96.62 79 ASP A N 1
ATOM 634 C CA . ASP A 1 79 ? -37.298 -3.010 67.410 1.00 96.62 79 ASP A CA 1
ATOM 635 C C . ASP A 1 79 ? -37.738 -3.277 65.953 1.00 96.62 79 ASP A C 1
ATOM 637 O O . ASP A 1 79 ? -36.925 -3.214 65.032 1.00 96.62 79 ASP A O 1
ATOM 641 N N . ASN A 1 80 ? -39.039 -3.495 65.711 1.00 96.75 80 ASN A N 1
ATOM 642 C CA . ASN A 1 80 ? -39.598 -3.660 64.363 1.00 96.75 80 ASN A CA 1
ATOM 643 C C . ASN A 1 80 ? -39.488 -2.389 63.510 1.00 96.75 80 ASN A C 1
ATOM 645 O O . ASN A 1 80 ? -39.208 -2.483 62.315 1.00 96.75 80 ASN A O 1
ATOM 649 N N . GLU A 1 81 ? -39.721 -1.207 64.083 1.00 96.50 81 GLU A N 1
ATOM 650 C CA . GLU A 1 81 ? -39.527 0.064 63.375 1.00 96.50 81 GLU A CA 1
ATOM 651 C C . GLU A 1 81 ? -38.058 0.282 63.007 1.00 96.50 81 GLU A C 1
ATOM 653 O O . GLU A 1 81 ? -37.760 0.722 61.896 1.00 96.50 81 GLU A O 1
ATOM 658 N N . GLN A 1 82 ? -37.133 -0.072 63.900 1.00 97.12 82 GLN A N 1
ATOM 659 C CA . GLN A 1 82 ? -35.702 0.005 63.625 1.00 97.12 82 GLN A CA 1
ATOM 660 C C . GLN A 1 82 ? -35.281 -0.984 62.532 1.00 97.12 82 GLN A C 1
ATOM 662 O O . GLN A 1 82 ? -34.562 -0.595 61.616 1.00 97.12 82 GLN A O 1
ATOM 667 N N . MET A 1 83 ? -35.778 -2.224 62.568 1.00 97.12 83 MET A N 1
ATOM 668 C CA . MET A 1 83 ? -35.537 -3.203 61.501 1.00 97.12 83 MET A CA 1
ATOM 669 C C . MET A 1 83 ? -36.135 -2.768 60.158 1.00 97.12 83 MET A C 1
ATOM 671 O O . MET A 1 83 ? -35.543 -3.016 59.113 1.00 97.12 83 MET A O 1
ATOM 675 N N . LYS A 1 84 ? -37.291 -2.093 60.152 1.00 97.50 84 LYS A N 1
ATOM 676 C CA . LYS A 1 84 ? -37.832 -1.506 58.916 1.00 97.50 84 LYS A CA 1
ATOM 677 C C . LYS A 1 84 ? -36.888 -0.459 58.335 1.00 97.50 84 LYS A C 1
ATOM 679 O O . LYS A 1 84 ? -36.587 -0.532 57.152 1.00 97.50 84 LYS A O 1
ATOM 684 N N . LYS A 1 85 ? -36.367 0.448 59.168 1.00 97.38 85 LYS A N 1
ATOM 685 C CA . LYS A 1 85 ? -35.397 1.461 58.721 1.00 97.38 85 LYS A CA 1
ATOM 686 C C . LYS A 1 85 ? -34.140 0.828 58.128 1.00 97.38 85 LYS A C 1
ATOM 688 O O . LYS A 1 85 ? -33.724 1.232 57.051 1.00 97.38 85 LYS A O 1
ATOM 693 N N . THR A 1 86 ? -33.579 -0.197 58.771 1.00 97.88 86 THR A N 1
ATOM 694 C CA . THR A 1 86 ? -32.386 -0.877 58.236 1.00 97.88 86 THR A CA 1
ATOM 695 C C . THR A 1 86 ? -32.672 -1.622 56.932 1.00 97.88 86 THR A C 1
ATOM 697 O O . THR A 1 86 ? -31.823 -1.643 56.045 1.00 97.88 86 THR A O 1
ATOM 700 N N . ILE A 1 87 ? -33.866 -2.206 56.776 1.00 98.06 87 ILE A N 1
ATOM 701 C CA . ILE A 1 87 ? -34.306 -2.810 55.509 1.00 98.06 87 ILE A CA 1
ATOM 702 C C . ILE A 1 87 ? -34.433 -1.746 54.414 1.00 98.06 87 ILE A C 1
ATOM 704 O O . ILE A 1 87 ? -33.973 -1.977 53.297 1.00 98.06 87 ILE A O 1
ATOM 708 N N . ASP A 1 88 ? -35.027 -0.593 54.714 1.00 97.94 88 ASP A N 1
ATOM 709 C CA . ASP A 1 88 ? -35.187 0.500 53.750 1.00 97.94 88 ASP A CA 1
ATOM 710 C C . ASP A 1 88 ? -33.826 1.076 53.323 1.00 97.94 88 ASP A C 1
ATOM 712 O O . ASP A 1 88 ? -33.585 1.265 52.130 1.00 97.94 88 ASP A O 1
ATOM 716 N N . GLU A 1 89 ? -32.897 1.260 54.266 1.00 98.06 89 GLU A N 1
ATOM 717 C CA . GLU A 1 89 ? -31.510 1.661 53.993 1.00 98.06 89 GLU A CA 1
ATOM 718 C C . GLU A 1 89 ? -30.776 0.628 53.124 1.00 98.06 89 GLU A C 1
ATOM 720 O O . GLU A 1 89 ? -30.146 0.990 52.128 1.00 98.06 89 GLU A O 1
ATOM 725 N N . ALA A 1 90 ? -30.899 -0.665 53.441 1.00 97.75 90 ALA A N 1
ATOM 726 C CA . ALA A 1 90 ? -30.304 -1.737 52.645 1.00 97.75 90 ALA A CA 1
ATOM 727 C C . ALA A 1 90 ? -30.911 -1.817 51.232 1.00 97.75 90 ALA A C 1
ATOM 729 O O . ALA A 1 90 ? -30.193 -2.062 50.261 1.00 97.75 90 ALA A O 1
ATOM 730 N N . ASN A 1 91 ? -32.217 -1.577 51.089 1.00 98.12 91 ASN A N 1
ATOM 731 C CA . ASN A 1 91 ? -32.886 -1.516 49.789 1.00 98.12 91 ASN A CA 1
ATOM 732 C C . ASN A 1 91 ? -32.418 -0.310 48.965 1.00 98.12 91 ASN A C 1
ATOM 734 O O . ASN A 1 91 ? -32.200 -0.454 47.763 1.00 98.12 91 ASN A O 1
ATOM 738 N N . ALA A 1 92 ? -32.219 0.850 49.597 1.00 98.12 92 ALA A N 1
ATOM 739 C CA . ALA A 1 92 ? -31.666 2.029 48.935 1.00 98.12 92 ALA A CA 1
ATOM 740 C C . ALA A 1 92 ? -30.225 1.781 48.459 1.00 98.12 92 ALA A C 1
ATOM 742 O O . ALA A 1 92 ? -29.902 2.063 47.306 1.00 98.12 92 ALA A O 1
ATOM 743 N N . GLN A 1 93 ? -29.383 1.171 49.300 1.00 98.38 93 GLN A N 1
ATOM 744 C CA . GLN A 1 93 ? -28.024 0.770 48.916 1.00 98.38 93 GLN A CA 1
ATOM 745 C C . GLN A 1 93 ? -28.030 -0.236 47.765 1.00 98.38 93 GLN A C 1
ATOM 747 O O . GLN A 1 93 ? -27.245 -0.114 46.830 1.00 98.38 93 GLN A O 1
ATOM 752 N N . ARG A 1 94 ? -28.940 -1.213 47.794 1.00 98.19 94 ARG A N 1
ATOM 753 C CA . ARG A 1 94 ? -29.085 -2.181 46.707 1.00 98.19 94 ARG A CA 1
ATOM 754 C C . ARG A 1 94 ? -29.502 -1.513 45.398 1.00 98.19 94 ARG A C 1
ATOM 756 O O . ARG A 1 94 ? -28.924 -1.831 44.367 1.00 98.19 94 ARG A O 1
ATOM 763 N N . ALA A 1 95 ? -30.463 -0.589 45.437 1.00 98.19 95 ALA A N 1
ATOM 764 C CA . ALA A 1 95 ? -30.884 0.158 44.255 1.00 98.19 95 ALA A CA 1
ATOM 765 C C . ALA A 1 95 ? -29.730 0.986 43.666 1.00 98.19 95 ALA A C 1
ATOM 767 O O . ALA A 1 95 ? -29.570 1.015 42.448 1.00 98.19 95 ALA A O 1
ATOM 768 N N . GLN A 1 96 ? -28.896 1.589 44.521 1.00 98.25 96 GLN A N 1
ATOM 769 C CA . GLN A 1 96 ? -27.692 2.295 44.084 1.00 98.25 96 GLN A CA 1
ATOM 770 C C . GLN A 1 96 ? -26.685 1.346 43.424 1.00 98.25 96 GLN A C 1
ATOM 772 O O . GLN A 1 96 ? -26.236 1.611 42.316 1.00 98.25 96 GLN A O 1
ATOM 777 N N . LEU A 1 97 ? -26.382 0.205 44.052 1.00 98.25 97 LEU A N 1
ATOM 778 C CA . LEU A 1 97 ? -25.463 -0.786 43.482 1.00 98.25 97 LEU A CA 1
ATOM 779 C C . LEU A 1 97 ? -25.966 -1.356 42.150 1.00 98.25 97 LEU A C 1
ATOM 781 O O . LEU A 1 97 ? -25.166 -1.620 41.253 1.00 98.25 97 LEU A O 1
ATOM 785 N N . ASP A 1 98 ? -27.278 -1.553 42.006 1.00 98.44 98 ASP A N 1
ATOM 786 C CA . ASP A 1 98 ? -27.874 -1.986 40.743 1.00 98.44 98 ASP A CA 1
ATOM 787 C C . ASP A 1 98 ? -27.744 -0.893 39.664 1.00 98.44 98 ASP A C 1
ATOM 789 O O . ASP A 1 98 ? -27.418 -1.218 38.521 1.00 98.44 98 ASP A O 1
ATOM 793 N N . ALA A 1 99 ? -27.911 0.388 40.017 1.00 98.38 99 ALA A N 1
ATOM 794 C CA . ALA A 1 99 ? -27.672 1.506 39.103 1.00 98.38 99 ALA A CA 1
ATOM 795 C C . ALA A 1 99 ? -26.198 1.576 38.663 1.00 98.38 99 ALA A C 1
ATOM 797 O O . ALA A 1 99 ? -25.923 1.520 37.461 1.00 98.38 99 ALA A O 1
ATOM 798 N N . ASP A 1 100 ? -25.258 1.569 39.611 1.00 98.38 100 ASP A N 1
ATOM 799 C CA . ASP A 1 100 ? -23.813 1.601 39.342 1.00 98.38 100 ASP A CA 1
ATOM 800 C C . ASP A 1 100 ? -23.385 0.408 38.473 1.00 98.38 100 ASP A C 1
ATOM 802 O O . ASP A 1 100 ? -22.611 0.538 37.522 1.00 98.38 100 ASP A O 1
ATOM 806 N N . LYS A 1 101 ? -23.940 -0.779 38.746 1.00 98.38 101 LYS A N 1
ATOM 807 C CA . LYS A 1 101 ? -23.709 -1.975 37.932 1.00 98.38 101 LYS A CA 1
ATOM 808 C C . LYS A 1 101 ? -24.168 -1.769 36.492 1.00 98.38 101 LYS A C 1
ATOM 810 O O . LYS A 1 101 ? -23.447 -2.160 35.574 1.00 98.38 101 LYS A O 1
ATOM 815 N N . THR A 1 102 ? -25.358 -1.208 36.277 1.00 98.50 102 THR A N 1
ATOM 816 C CA . THR A 1 102 ? -25.852 -0.952 34.914 1.00 98.50 102 THR A CA 1
ATOM 817 C C . THR A 1 102 ? -25.021 0.103 34.189 1.00 98.50 102 THR A C 1
ATOM 819 O O . THR A 1 102 ? -24.750 -0.062 33.000 1.00 98.50 102 THR A O 1
ATOM 822 N N . GLU A 1 103 ? -24.542 1.126 34.899 1.00 98.56 103 GLU A N 1
ATOM 823 C CA . GLU A 1 103 ? -23.653 2.145 34.341 1.00 98.56 103 GLU A CA 1
ATOM 824 C C . GLU A 1 103 ? -22.311 1.539 33.915 1.00 98.56 103 GLU A C 1
ATOM 826 O O . GLU A 1 103 ? -21.900 1.695 32.764 1.00 98.56 103 GLU A O 1
ATOM 831 N N . LEU A 1 104 ? -21.664 0.764 34.789 1.00 98.56 104 LEU A N 1
ATOM 832 C CA . LEU A 1 104 ? -20.405 0.084 34.472 1.00 98.56 104 LEU A CA 1
ATOM 833 C C . LEU A 1 104 ? -20.560 -0.905 33.310 1.00 98.56 104 LEU A C 1
ATOM 835 O O . LEU A 1 104 ? -19.673 -1.019 32.464 1.00 98.56 104 LEU A O 1
ATOM 839 N N . GLN A 1 105 ? -21.693 -1.605 33.223 1.00 98.62 105 GLN A N 1
ATOM 840 C CA . GLN A 1 105 ? -21.994 -2.472 32.082 1.00 98.62 105 GLN A CA 1
ATOM 841 C C . GLN A 1 105 ? -22.139 -1.682 30.775 1.00 98.62 105 GLN A C 1
ATOM 843 O O . GLN A 1 105 ? -21.657 -2.136 29.731 1.00 98.62 105 GLN A O 1
ATOM 848 N N . ALA A 1 106 ? -22.767 -0.504 30.816 1.00 98.31 106 ALA A N 1
ATOM 849 C CA . ALA A 1 106 ? -22.875 0.377 29.658 1.00 98.31 106 ALA A CA 1
ATOM 850 C C . ALA A 1 106 ? -21.497 0.908 29.228 1.00 98.31 106 ALA A C 1
ATOM 852 O O . ALA A 1 106 ? -21.150 0.802 28.051 1.00 98.31 106 ALA A O 1
ATOM 853 N N . GLN A 1 107 ? -20.680 1.375 30.179 1.00 98.56 107 GLN A N 1
ATOM 854 C CA . GLN A 1 107 ? -19.311 1.841 29.925 1.00 98.56 107 GLN A CA 1
ATOM 855 C C . GLN A 1 107 ? -18.429 0.729 29.336 1.00 98.56 107 GLN A C 1
ATOM 857 O O . GLN A 1 107 ? -17.718 0.954 28.356 1.00 98.56 107 GLN A O 1
ATOM 862 N N . LEU A 1 108 ? -18.515 -0.495 29.870 1.00 98.56 108 LEU A N 1
ATOM 863 C CA . LEU A 1 108 ? -17.792 -1.650 29.331 1.00 98.56 108 LEU A CA 1
ATOM 864 C C . LEU A 1 108 ? -18.222 -1.965 27.895 1.00 98.56 108 LEU A C 1
ATOM 866 O O . LEU A 1 108 ? -17.379 -2.218 27.037 1.00 98.56 108 LEU A O 1
ATOM 870 N N . THR A 1 109 ? -19.526 -1.938 27.620 1.00 98.62 109 THR A N 1
ATOM 871 C CA . THR A 1 109 ? -20.050 -2.192 26.270 1.00 98.62 109 THR A CA 1
ATOM 872 C C . THR A 1 109 ? -19.547 -1.136 25.286 1.00 98.62 109 THR A C 1
ATOM 874 O O . THR A 1 109 ? -19.049 -1.484 24.217 1.00 98.62 109 THR A O 1
ATOM 877 N N . GLN A 1 110 ? -19.573 0.139 25.684 1.00 98.56 110 GLN A N 1
ATOM 878 C CA . GLN A 1 110 ? -19.034 1.241 24.890 1.00 98.56 110 GLN A CA 1
ATOM 879 C C . GLN A 1 110 ? -17.533 1.066 24.615 1.00 98.56 110 GLN A C 1
ATOM 881 O O . GLN A 1 110 ? -17.101 1.230 23.475 1.00 98.56 110 GLN A O 1
ATOM 886 N N . ALA A 1 111 ? -16.739 0.696 25.624 1.00 98.56 111 ALA A N 1
ATOM 887 C CA . ALA A 1 111 ? -15.305 0.451 25.463 1.00 98.56 111 ALA A CA 1
ATOM 888 C C . ALA A 1 111 ? -15.009 -0.738 24.530 1.00 98.56 111 ALA A C 1
ATOM 890 O O . ALA A 1 111 ? -14.073 -0.699 23.733 1.00 98.56 111 ALA A O 1
ATOM 891 N N . LEU A 1 112 ? -15.819 -1.798 24.582 1.00 98.69 112 LEU A N 1
ATOM 892 C CA . LEU A 1 112 ? -15.690 -2.922 23.654 1.00 98.69 112 LEU A CA 1
ATOM 893 C C . LEU A 1 112 ? -16.030 -2.519 22.218 1.00 98.69 112 LEU A C 1
ATOM 895 O O . LEU A 1 112 ? -15.377 -2.982 21.282 1.00 98.69 112 LEU A O 1
ATOM 899 N N . ASP A 1 113 ? -17.023 -1.657 22.023 1.00 98.62 113 ASP A N 1
ATOM 900 C CA . ASP A 1 113 ? -17.380 -1.180 20.690 1.00 98.62 113 ASP A CA 1
ATOM 901 C C . ASP A 1 113 ? -16.320 -0.229 20.120 1.00 98.62 113 ASP A C 1
ATOM 903 O O . ASP A 1 113 ? -15.947 -0.378 18.954 1.00 98.62 113 ASP A O 1
ATOM 907 N N . THR A 1 114 ? -15.730 0.658 20.930 1.00 98.50 114 THR A N 1
ATOM 908 C CA . THR A 1 114 ? -14.590 1.473 20.475 1.00 98.50 114 THR A CA 1
ATOM 909 C C . THR A 1 114 ? -13.389 0.598 20.111 1.00 98.50 114 THR A C 1
ATOM 911 O O . THR A 1 114 ? -12.797 0.793 19.047 1.00 98.50 114 THR A O 1
ATOM 914 N N . LEU A 1 115 ? -13.077 -0.439 20.894 1.00 98.56 115 LEU A N 1
ATOM 915 C CA . LEU A 1 115 ? -12.029 -1.406 20.547 1.00 98.56 115 LEU A CA 1
ATOM 916 C C . LEU A 1 115 ? -12.297 -2.110 19.211 1.00 98.56 115 LEU A C 1
ATOM 918 O O . LEU A 1 115 ? -11.386 -2.209 18.388 1.00 98.56 115 LEU A O 1
ATOM 922 N N . LYS A 1 116 ? -13.539 -2.531 18.937 1.00 98.62 116 LYS A N 1
ATOM 923 C CA . LYS A 1 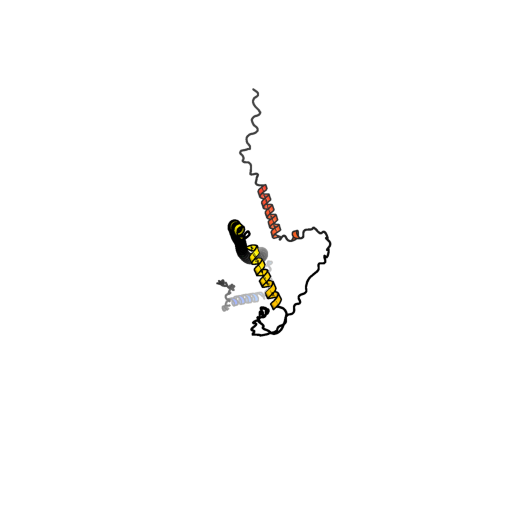116 ? -13.904 -3.106 17.628 1.00 98.62 116 LYS A CA 1
ATOM 924 C C . LYS A 1 116 ? -13.698 -2.110 16.490 1.00 98.62 116 LYS A C 1
ATOM 926 O O . LYS A 1 116 ? -13.209 -2.499 15.431 1.00 98.62 116 LYS A O 1
ATOM 931 N N . THR A 1 117 ? -14.041 -0.834 16.690 1.00 98.50 117 THR A N 1
ATOM 932 C CA . THR A 1 117 ? -13.811 0.192 15.658 1.00 98.50 117 THR A CA 1
ATOM 933 C C . THR A 1 117 ? -12.323 0.400 15.382 1.00 98.50 117 THR A C 1
ATOM 935 O O . THR A 1 117 ? -11.929 0.461 14.216 1.00 98.50 117 THR A O 1
ATOM 938 N N . TYR A 1 118 ? -11.478 0.421 16.418 1.00 98.69 118 TYR A N 1
ATOM 939 C CA . TYR A 1 118 ? -10.027 0.498 16.246 1.00 98.69 118 TYR A CA 1
ATOM 940 C C . TYR A 1 118 ? -9.465 -0.742 15.558 1.00 98.69 118 TYR A C 1
ATOM 942 O O . TYR A 1 118 ? -8.670 -0.609 14.632 1.00 98.69 118 TYR A O 1
ATOM 950 N N . GLN A 1 119 ? -9.920 -1.936 15.940 1.00 98.69 119 GLN A N 1
ATOM 951 C CA . GLN A 1 119 ? -9.527 -3.179 15.281 1.00 98.69 119 GLN A CA 1
ATOM 952 C C . GLN A 1 119 ? -9.887 -3.159 13.790 1.00 98.69 119 GLN A C 1
ATOM 954 O O . GLN A 1 119 ? -9.053 -3.489 12.947 1.00 98.69 119 GLN A O 1
ATOM 959 N N . HIS A 1 120 ? -11.104 -2.728 13.450 1.00 98.56 120 HIS A N 1
ATOM 960 C CA . HIS A 1 120 ? -11.523 -2.589 12.059 1.00 98.56 120 HIS A CA 1
ATOM 961 C C . HIS A 1 120 ? -10.645 -1.583 11.304 1.00 98.56 120 HIS A C 1
ATOM 963 O O . HIS A 1 120 ? -10.152 -1.894 10.223 1.00 98.56 120 HIS A O 1
ATOM 969 N N . ARG A 1 121 ? -10.372 -0.414 11.898 1.00 98.69 121 ARG A N 1
ATOM 970 C CA . ARG A 1 121 ? -9.494 0.604 11.305 1.00 98.69 121 ARG A CA 1
ATOM 971 C C . ARG A 1 121 ? -8.079 0.077 11.062 1.00 98.69 121 ARG A C 1
ATOM 973 O O . ARG A 1 121 ? -7.529 0.329 9.995 1.00 98.69 121 ARG A O 1
ATOM 980 N N . ILE A 1 122 ? -7.508 -0.666 12.011 1.00 98.62 122 ILE A N 1
ATOM 981 C CA . ILE A 1 122 ? -6.185 -1.290 11.864 1.00 98.62 122 ILE A CA 1
ATOM 982 C C . ILE A 1 122 ? -6.187 -2.273 10.692 1.00 98.62 122 ILE A C 1
ATOM 984 O O . ILE A 1 122 ? -5.289 -2.208 9.857 1.00 98.62 122 ILE A O 1
ATOM 988 N N . HIS A 1 123 ? -7.200 -3.136 10.580 1.00 98.62 123 HIS A N 1
ATOM 989 C CA . HIS A 1 123 ? -7.305 -4.061 9.449 1.00 98.62 123 HIS A CA 1
ATOM 990 C C . HIS A 1 123 ? -7.433 -3.336 8.104 1.00 98.62 123 HIS A C 1
ATOM 992 O O . HIS A 1 123 ? -6.782 -3.730 7.138 1.00 98.62 123 HIS A O 1
ATOM 998 N N . THR A 1 124 ? -8.206 -2.251 8.041 1.00 98.62 124 THR A N 1
ATOM 999 C CA . THR A 1 124 ? -8.324 -1.432 6.827 1.00 98.62 124 THR A CA 1
ATOM 1000 C C . THR A 1 124 ? -6.989 -0.792 6.447 1.00 98.62 124 THR A C 1
ATOM 1002 O O . THR A 1 124 ? -6.589 -0.871 5.288 1.00 98.62 124 THR A O 1
ATOM 1005 N N . LEU A 1 125 ? -6.259 -0.223 7.412 1.00 98.62 125 LEU A N 1
ATOM 1006 C CA . LEU A 1 125 ? -4.932 0.360 7.175 1.00 98.62 125 LEU A CA 1
ATOM 1007 C C . LEU A 1 125 ? -3.905 -0.699 6.748 1.00 98.62 125 LEU A C 1
ATOM 1009 O O . LEU A 1 125 ? -3.088 -0.450 5.867 1.00 98.62 125 LEU A O 1
ATOM 1013 N N . GLN A 1 126 ? -3.958 -1.902 7.326 1.00 98.56 126 GLN A N 1
ATOM 1014 C CA . GLN A 1 126 ? -3.111 -3.022 6.906 1.00 98.56 126 GLN A CA 1
ATOM 1015 C C . GLN A 1 126 ? -3.406 -3.449 5.464 1.00 98.56 126 GLN A C 1
ATOM 1017 O O . GLN A 1 126 ? -2.473 -3.672 4.693 1.00 98.56 126 GLN A O 1
ATOM 1022 N N . ALA A 1 127 ? -4.684 -3.523 5.082 1.00 98.38 127 ALA A N 1
ATOM 1023 C CA . ALA A 1 127 ? -5.080 -3.838 3.714 1.00 98.38 127 ALA A CA 1
ATOM 1024 C C . ALA A 1 127 ? -4.599 -2.760 2.727 1.00 98.38 127 ALA A C 1
ATOM 1026 O O . ALA A 1 127 ? -4.011 -3.101 1.700 1.00 98.38 127 ALA A O 1
ATOM 1027 N N . GLN A 1 128 ? -4.763 -1.476 3.065 1.00 98.44 128 GLN A N 1
ATOM 1028 C CA . GLN A 1 128 ? -4.250 -0.357 2.264 1.00 98.44 128 GLN A CA 1
ATOM 1029 C C . GLN A 1 128 ? -2.732 -0.436 2.092 1.00 98.44 128 GLN A C 1
ATOM 1031 O O . GLN A 1 128 ? -2.253 -0.453 0.961 1.00 98.44 128 GLN A O 1
ATOM 1036 N N . ARG A 1 129 ? -1.986 -0.627 3.187 1.00 98.44 129 ARG A N 1
ATOM 1037 C CA . ARG A 1 129 ? -0.527 -0.793 3.141 1.00 98.44 129 ARG A CA 1
ATOM 1038 C C . ARG A 1 129 ? -0.104 -1.972 2.266 1.00 98.44 129 ARG A C 1
ATOM 1040 O O . ARG A 1 129 ? 0.866 -1.866 1.525 1.00 98.44 129 ARG A O 1
ATOM 1047 N N . SER A 1 130 ? -0.821 -3.096 2.331 1.00 98.31 130 SER A N 1
ATOM 1048 C CA . SER A 1 130 ? -0.523 -4.258 1.485 1.00 98.31 130 SER A CA 1
ATOM 1049 C C . SER A 1 130 ? -0.765 -3.980 -0.004 1.00 98.31 130 SER A C 1
ATOM 1051 O O . SER A 1 130 ? 0.014 -4.428 -0.845 1.00 98.31 130 SER A O 1
ATOM 1053 N N . ALA A 1 131 ? -1.797 -3.196 -0.334 1.00 98.19 131 ALA A N 1
ATOM 1054 C CA . ALA A 1 131 ? -2.088 -2.786 -1.703 1.00 98.19 131 ALA A CA 1
ATOM 1055 C C . ALA A 1 131 ? -1.042 -1.792 -2.231 1.00 98.19 131 ALA A C 1
ATOM 1057 O O . ALA A 1 131 ? -0.543 -1.969 -3.340 1.00 98.19 131 ALA A O 1
ATOM 1058 N N . GLU A 1 132 ? -0.654 -0.801 -1.426 1.00 98.19 132 GLU A N 1
ATOM 1059 C CA . GLU A 1 132 ? 0.426 0.140 -1.748 1.00 98.19 132 GLU A CA 1
ATOM 1060 C C . GLU A 1 132 ? 1.761 -0.585 -1.942 1.00 98.19 132 GLU A C 1
ATOM 1062 O O . GLU A 1 132 ? 2.472 -0.334 -2.911 1.00 98.19 132 GLU A O 1
ATOM 1067 N N . GLN A 1 133 ? 2.081 -1.552 -1.079 1.00 98.44 133 GLN A N 1
ATOM 1068 C CA . GLN A 1 133 ? 3.293 -2.356 -1.215 1.00 98.44 133 GLN A CA 1
ATOM 1069 C C . GLN A 1 133 ? 3.289 -3.191 -2.505 1.00 98.44 133 GLN A C 1
ATOM 1071 O O . GLN A 1 133 ? 4.321 -3.296 -3.168 1.00 98.44 133 GLN A O 1
ATOM 1076 N N . ALA A 1 134 ? 2.138 -3.747 -2.897 1.00 98.31 134 ALA A N 1
ATOM 1077 C CA . ALA A 1 134 ? 1.997 -4.442 -4.175 1.00 98.31 134 ALA A CA 1
ATOM 1078 C C . ALA A 1 134 ? 2.162 -3.488 -5.373 1.00 98.31 134 ALA A C 1
ATOM 1080 O O . ALA A 1 134 ? 2.805 -3.848 -6.360 1.00 98.31 134 ALA A O 1
ATOM 1081 N N . GLN A 1 135 ? 1.637 -2.262 -5.280 1.00 98.44 135 GLN A N 1
ATOM 1082 C CA . GLN A 1 135 ? 1.833 -1.234 -6.306 1.00 98.44 135 GLN A CA 1
ATOM 1083 C C . GLN A 1 135 ? 3.305 -0.832 -6.428 1.00 98.44 135 GLN A C 1
ATOM 1085 O O . GLN A 1 135 ? 3.824 -0.811 -7.541 1.00 98.44 135 GLN A O 1
ATOM 1090 N N . LEU A 1 136 ? 3.996 -0.589 -5.311 1.00 98.50 136 LEU A N 1
ATOM 1091 C CA . LEU A 1 136 ? 5.428 -0.274 -5.301 1.00 98.50 136 LEU A CA 1
ATOM 1092 C C . LEU A 1 136 ? 6.270 -1.410 -5.887 1.00 98.50 136 LEU A C 1
ATOM 1094 O O . LEU A 1 136 ? 7.170 -1.161 -6.682 1.00 98.50 136 LEU A O 1
ATOM 1098 N N . ALA A 1 137 ? 5.955 -2.662 -5.554 1.00 98.31 137 ALA A N 1
ATOM 1099 C CA . ALA A 1 137 ? 6.630 -3.809 -6.154 1.00 98.31 137 ALA A CA 1
ATOM 1100 C C . ALA A 1 137 ? 6.413 -3.861 -7.678 1.00 98.31 137 ALA A C 1
ATOM 1102 O O . ALA A 1 137 ? 7.350 -4.126 -8.430 1.00 98.31 137 ALA A O 1
ATOM 1103 N N . SER A 1 138 ? 5.198 -3.556 -8.147 1.00 98.25 138 SER A N 1
ATOM 1104 C CA . SER A 1 138 ? 4.885 -3.503 -9.579 1.00 98.25 138 SER A CA 1
ATOM 1105 C C . SER A 1 138 ? 5.610 -2.366 -10.301 1.00 98.25 138 SER A C 1
ATOM 1107 O O . SER A 1 138 ? 6.099 -2.574 -11.411 1.00 98.25 138 SER A O 1
ATOM 1109 N N . THR A 1 139 ? 5.679 -1.167 -9.716 1.00 98.19 139 THR A N 1
ATOM 1110 C CA . THR A 1 139 ? 6.385 -0.032 -10.330 1.00 98.19 139 THR A CA 1
ATOM 1111 C C . THR A 1 139 ? 7.892 -0.247 -10.320 1.00 98.19 139 THR A C 1
ATOM 1113 O O . THR A 1 139 ? 8.559 0.085 -11.297 1.00 98.19 139 THR A O 1
ATOM 1116 N N . GLN A 1 140 ? 8.429 -0.869 -9.269 1.00 98.38 140 GLN A N 1
ATOM 1117 C CA . GLN A 1 140 ? 9.833 -1.258 -9.195 1.00 98.38 140 GLN A CA 1
ATOM 1118 C C . GLN A 1 140 ? 10.193 -2.306 -10.257 1.00 98.38 140 GLN A C 1
ATOM 1120 O O . GLN A 1 140 ? 11.230 -2.175 -10.905 1.00 98.38 140 GLN A O 1
ATOM 1125 N N . ALA A 1 141 ? 9.333 -3.306 -10.482 1.00 98.38 141 ALA A N 1
ATOM 1126 C CA . ALA A 1 141 ? 9.522 -4.280 -11.557 1.00 98.38 141 ALA A CA 1
ATOM 1127 C C . ALA A 1 141 ? 9.527 -3.602 -12.938 1.00 98.38 141 ALA A C 1
ATOM 1129 O O . ALA A 1 141 ? 10.462 -3.796 -13.711 1.00 98.38 141 ALA A O 1
ATOM 1130 N N . ALA A 1 142 ? 8.558 -2.720 -13.208 1.00 98.12 142 ALA A N 1
ATOM 1131 C CA . ALA A 1 142 ? 8.510 -1.966 -14.462 1.00 98.12 142 ALA A CA 1
ATOM 1132 C C . ALA A 1 142 ? 9.747 -1.069 -14.658 1.00 98.12 142 ALA A C 1
ATOM 1134 O O . ALA A 1 142 ? 10.275 -0.963 -15.765 1.00 98.12 142 ALA A O 1
ATOM 1135 N N . LEU A 1 143 ? 10.243 -0.439 -13.587 1.00 98.38 143 LEU A N 1
ATOM 1136 C CA . LEU A 1 143 ? 11.473 0.348 -13.638 1.00 98.38 143 LEU A CA 1
ATOM 1137 C C . LEU A 1 143 ? 12.681 -0.524 -14.003 1.00 98.38 143 LEU A C 1
ATOM 1139 O O . LEU A 1 143 ? 13.484 -0.114 -14.840 1.00 98.38 143 LEU A O 1
ATOM 1143 N N . SER A 1 144 ? 12.784 -1.724 -13.429 1.00 98.50 144 SER A N 1
ATOM 1144 C CA . SER A 1 144 ? 13.831 -2.692 -13.777 1.00 98.50 144 SER A CA 1
ATOM 1145 C C . SER A 1 144 ? 13.770 -3.081 -15.256 1.00 98.50 144 SER A C 1
ATOM 1147 O O . SER A 1 144 ? 14.787 -3.025 -15.945 1.00 98.50 144 SER A O 1
ATOM 1149 N N . ASP A 1 145 ? 12.579 -3.383 -15.778 1.00 98.38 145 ASP A N 1
ATOM 1150 C CA . ASP A 1 145 ? 12.391 -3.730 -17.192 1.00 98.38 145 ASP A CA 1
ATOM 1151 C C . ASP A 1 145 ? 12.803 -2.579 -18.126 1.00 98.38 145 ASP A C 1
ATOM 1153 O O . ASP A 1 145 ? 13.422 -2.791 -19.177 1.00 98.38 145 ASP A O 1
ATOM 1157 N N . HIS A 1 146 ? 12.488 -1.338 -17.740 1.00 98.25 146 HIS A N 1
ATOM 1158 C CA . HIS A 1 146 ? 12.910 -0.147 -18.469 1.00 98.25 146 HIS A CA 1
ATOM 1159 C C . HIS A 1 146 ? 14.420 0.081 -18.398 1.00 98.25 146 HIS A C 1
ATOM 1161 O O . HIS A 1 146 ? 15.010 0.459 -19.411 1.00 98.25 146 HIS A O 1
ATOM 1167 N N . MET A 1 147 ? 15.058 -0.167 -17.253 1.00 98.50 147 MET A N 1
ATOM 1168 C CA . MET A 1 147 ? 16.517 -0.106 -17.131 1.00 98.50 147 MET A CA 1
ATOM 1169 C C . MET A 1 147 ? 17.188 -1.132 -18.050 1.00 98.50 147 MET A C 1
ATOM 1171 O O . MET A 1 147 ? 18.071 -0.765 -18.826 1.00 98.50 147 MET A O 1
ATOM 1175 N N . ASP A 1 148 ? 16.694 -2.370 -18.068 1.00 98.25 148 ASP A N 1
ATOM 1176 C CA . ASP A 1 148 ? 17.190 -3.414 -18.969 1.00 98.25 148 ASP A CA 1
ATOM 1177 C C . ASP A 1 148 ? 17.011 -3.035 -20.444 1.00 98.25 148 ASP A C 1
ATOM 1179 O O . ASP A 1 148 ? 17.879 -3.302 -21.283 1.00 98.25 148 ASP A O 1
ATOM 1183 N N . LEU A 1 149 ? 15.887 -2.395 -20.787 1.00 98.50 149 LEU A N 1
ATOM 1184 C CA . LEU A 1 149 ? 15.647 -1.882 -22.134 1.00 98.50 149 LEU A CA 1
ATOM 1185 C C . LEU A 1 149 ? 16.632 -0.768 -22.500 1.00 98.50 149 LEU A C 1
ATOM 1187 O O . LEU A 1 149 ? 17.192 -0.799 -23.595 1.00 98.50 149 LEU A O 1
ATOM 1191 N N . VAL A 1 150 ? 16.869 0.186 -21.598 1.00 98.44 150 VAL A N 1
ATOM 1192 C CA . VAL A 1 150 ? 17.852 1.260 -21.801 1.00 98.44 150 VAL A CA 1
ATOM 1193 C C . VAL A 1 150 ? 19.243 0.675 -22.023 1.00 98.44 150 VAL A C 1
ATOM 1195 O O . VAL A 1 150 ? 19.941 1.104 -22.941 1.00 98.44 150 VAL A O 1
ATOM 1198 N N . ASP A 1 151 ? 19.637 -0.332 -21.249 1.00 98.50 151 ASP A N 1
ATOM 1199 C CA . ASP A 1 151 ? 20.936 -0.978 -21.413 1.00 98.50 151 ASP A CA 1
ATOM 1200 C C . ASP A 1 151 ? 21.041 -1.744 -22.735 1.00 98.50 151 ASP A C 1
ATOM 1202 O O . ASP A 1 151 ? 22.080 -1.688 -23.396 1.00 98.50 151 ASP A O 1
ATOM 1206 N N . ARG A 1 152 ? 19.967 -2.408 -23.183 1.00 98.25 152 ARG A N 1
ATOM 1207 C CA . ARG A 1 152 ? 19.913 -3.012 -24.527 1.00 98.25 152 ARG A CA 1
ATOM 1208 C C . ARG A 1 152 ? 20.071 -1.964 -25.629 1.00 98.25 152 ARG A C 1
ATOM 1210 O O . ARG A 1 152 ? 20.904 -2.153 -26.511 1.00 98.25 152 ARG A O 1
ATOM 1217 N N . LEU A 1 153 ? 19.339 -0.854 -25.550 1.00 98.25 153 LEU A N 1
ATOM 1218 C CA . LEU A 1 153 ? 19.416 0.227 -26.537 1.00 98.25 153 LEU A CA 1
ATOM 1219 C C . LEU A 1 153 ? 20.796 0.898 -26.554 1.00 98.25 153 LEU A C 1
ATOM 1221 O O . LEU A 1 153 ? 21.322 1.196 -27.623 1.00 98.25 153 LEU A O 1
ATOM 1225 N N . LYS A 1 154 ? 21.424 1.091 -25.388 1.00 98.44 154 LYS A N 1
ATOM 1226 C CA . LYS A 1 154 ? 22.801 1.603 -25.299 1.00 98.44 154 LYS A CA 1
ATOM 1227 C C . LYS A 1 154 ? 23.802 0.674 -25.985 1.00 98.44 154 LYS A C 1
ATOM 1229 O O . LYS A 1 154 ? 24.677 1.169 -26.693 1.00 98.44 154 LYS A O 1
ATOM 1234 N N . ARG A 1 155 ? 23.675 -0.648 -25.800 1.00 98.06 155 ARG A N 1
ATOM 1235 C CA . ARG A 1 155 ? 24.526 -1.634 -26.493 1.00 98.06 155 ARG A CA 1
ATOM 1236 C C . ARG A 1 155 ? 24.329 -1.560 -28.005 1.00 98.06 155 ARG A C 1
ATOM 1238 O O . ARG A 1 155 ? 25.313 -1.365 -28.710 1.00 98.06 155 ARG A O 1
ATOM 1245 N N . GLN A 1 156 ? 23.083 -1.573 -28.479 1.00 98.06 156 GLN A N 1
ATOM 1246 C CA . GLN A 1 156 ? 22.773 -1.443 -29.910 1.00 98.06 156 GLN A CA 1
ATOM 1247 C C . GLN A 1 156 ? 23.353 -0.158 -30.516 1.00 98.06 156 GLN A C 1
ATOM 1249 O O . GLN A 1 156 ? 24.039 -0.212 -31.529 1.00 98.06 156 GLN A O 1
ATOM 1254 N N . ALA A 1 157 ? 23.182 0.988 -29.852 1.00 98.00 157 ALA A N 1
ATOM 1255 C CA . ALA A 1 157 ? 23.756 2.250 -30.319 1.00 98.00 157 ALA A CA 1
ATOM 1256 C C . ALA A 1 157 ? 25.296 2.214 -30.375 1.00 98.00 157 ALA A C 1
ATOM 1258 O O . ALA A 1 157 ? 25.907 2.816 -31.261 1.00 98.00 157 ALA A O 1
ATOM 1259 N N . SER A 1 158 ? 25.945 1.517 -29.434 1.00 97.88 158 SER A N 1
ATOM 1260 C CA . SER A 1 158 ? 27.400 1.340 -29.453 1.00 97.88 158 SER A CA 1
ATOM 1261 C C . SER A 1 158 ? 27.870 0.412 -30.579 1.00 97.88 158 SER A C 1
ATOM 1263 O O . SER A 1 158 ? 28.876 0.716 -31.219 1.00 97.88 158 SER A O 1
ATOM 1265 N N . GLU A 1 159 ? 27.122 -0.655 -30.866 1.00 98.06 159 GLU A N 1
ATOM 1266 C CA . GLU A 1 159 ? 27.386 -1.594 -31.963 1.00 98.06 159 GLU A CA 1
ATOM 1267 C C . GLU A 1 159 ? 27.218 -0.910 -33.325 1.00 98.06 159 GLU A C 1
ATOM 1269 O O . GLU A 1 159 ? 28.125 -0.964 -34.152 1.00 98.06 159 GLU A O 1
ATOM 1274 N N . GLU A 1 160 ? 26.121 -0.174 -33.535 1.00 97.75 160 GLU A N 1
ATOM 1275 C CA . GLU A 1 160 ? 25.890 0.603 -34.762 1.00 97.75 160 GLU A CA 1
ATOM 1276 C C . GLU A 1 160 ? 26.990 1.646 -34.990 1.00 97.75 160 GLU A C 1
ATOM 1278 O O . GLU A 1 160 ? 27.475 1.828 -36.111 1.00 97.75 160 GLU A O 1
ATOM 1283 N N . ARG A 1 161 ? 27.435 2.318 -33.920 1.00 97.94 161 ARG A N 1
ATOM 1284 C CA . ARG A 1 161 ? 28.547 3.272 -33.994 1.00 97.94 161 ARG A CA 1
ATOM 1285 C C . ARG A 1 161 ? 29.848 2.590 -34.422 1.00 97.94 161 ARG A C 1
ATOM 1287 O O . ARG A 1 161 ? 30.558 3.142 -35.262 1.00 97.94 161 ARG A O 1
ATOM 1294 N N . GLN A 1 162 ? 30.159 1.422 -33.861 1.00 98.00 162 GLN A N 1
ATOM 1295 C CA . GLN A 1 162 ? 31.336 0.639 -34.248 1.00 98.00 162 GLN A CA 1
ATOM 1296 C C . GLN A 1 162 ? 31.233 0.153 -35.697 1.00 98.00 162 GLN A C 1
ATOM 1298 O O . GLN A 1 162 ? 32.198 0.265 -36.449 1.00 98.00 162 GLN A O 1
ATOM 1303 N N . GLU A 1 163 ? 30.062 -0.323 -36.122 1.00 98.06 163 GLU A N 1
ATOM 1304 C CA . GLU A 1 163 ? 29.843 -0.783 -37.492 1.00 98.06 163 GLU A CA 1
ATOM 1305 C C . GLU A 1 163 ? 30.031 0.355 -38.506 1.00 98.06 163 GLU A C 1
ATOM 1307 O O . GLU A 1 163 ? 30.688 0.176 -39.534 1.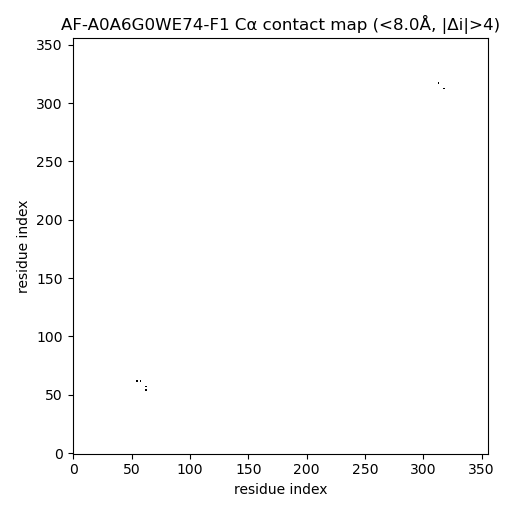00 98.06 163 GLU A O 1
ATOM 1312 N N . LEU A 1 164 ? 29.511 1.550 -38.214 1.00 97.94 164 LEU A N 1
ATOM 1313 C CA . LEU A 1 164 ? 29.725 2.729 -39.054 1.00 97.94 164 LEU A CA 1
ATOM 1314 C C . LEU A 1 164 ? 31.202 3.118 -39.133 1.00 97.94 164 LEU A C 1
ATOM 1316 O O . LEU A 1 164 ? 31.676 3.423 -40.227 1.00 97.94 164 LEU A O 1
ATOM 1320 N N . GLN A 1 165 ? 31.926 3.069 -38.014 1.00 98.06 165 GLN A N 1
ATOM 1321 C CA . GLN A 1 165 ? 33.362 3.345 -37.987 1.00 98.06 165 GLN A CA 1
ATOM 1322 C C . GLN A 1 165 ? 34.144 2.327 -38.829 1.00 98.06 165 GLN A C 1
ATOM 1324 O O . GLN A 1 165 ? 34.969 2.719 -39.649 1.00 98.06 165 GLN A O 1
ATOM 1329 N N . MET A 1 166 ? 33.841 1.032 -38.703 1.00 97.81 166 MET A N 1
ATOM 1330 C CA . MET A 1 166 ? 34.471 -0.013 -39.519 1.00 97.81 166 MET A CA 1
ATOM 1331 C C . MET A 1 166 ? 34.155 0.150 -41.009 1.00 97.81 166 MET A C 1
ATOM 1333 O O . MET A 1 166 ? 35.034 -0.011 -41.850 1.00 97.81 166 MET A O 1
ATOM 1337 N N . ARG A 1 167 ? 32.916 0.520 -41.359 1.00 97.50 167 ARG A N 1
ATOM 1338 C CA . ARG A 1 167 ? 32.542 0.828 -42.749 1.00 97.50 167 ARG A CA 1
ATOM 1339 C C . ARG A 1 167 ? 33.267 2.062 -43.285 1.00 97.50 167 ARG A C 1
ATOM 1341 O O . ARG A 1 167 ? 33.536 2.105 -44.480 1.00 97.50 167 ARG A O 1
ATOM 1348 N N . GLN A 1 168 ? 33.535 3.066 -42.449 1.00 97.25 168 GLN A N 1
ATOM 1349 C CA . GLN A 1 168 ? 34.314 4.247 -42.834 1.00 97.25 168 GLN A CA 1
ATOM 1350 C C . GLN A 1 168 ? 35.774 3.879 -43.088 1.00 97.25 168 GLN A C 1
ATOM 1352 O O . GLN A 1 168 ? 36.243 4.134 -44.190 1.00 97.25 168 GLN A O 1
ATOM 1357 N N . LEU A 1 169 ? 36.422 3.191 -42.142 1.00 97.75 169 LEU A N 1
ATOM 1358 C CA . LEU A 1 169 ? 37.801 2.712 -42.296 1.00 97.75 169 LEU A CA 1
ATOM 1359 C C . LEU A 1 169 ? 37.954 1.853 -43.554 1.00 97.75 169 LEU A C 1
ATOM 1361 O O . LEU A 1 169 ? 38.779 2.147 -44.403 1.00 97.75 169 LEU A O 1
ATOM 1365 N N . ASN A 1 170 ? 37.060 0.883 -43.766 1.00 97.75 170 ASN A N 1
ATOM 1366 C CA . ASN A 1 170 ? 37.100 0.054 -44.970 1.00 97.75 170 ASN A CA 1
ATOM 1367 C C . ASN A 1 170 ? 36.910 0.873 -46.263 1.00 97.75 170 ASN A C 1
ATOM 1369 O O . ASN A 1 170 ? 37.472 0.540 -47.300 1.00 97.75 170 ASN A O 1
ATOM 1373 N N . ARG A 1 171 ? 36.103 1.944 -46.256 1.00 97.38 171 ARG A N 1
ATOM 1374 C CA . ARG A 1 171 ? 35.996 2.834 -47.428 1.00 97.38 171 ARG A CA 1
ATOM 1375 C C . ARG A 1 171 ? 37.285 3.618 -47.656 1.00 97.38 171 ARG A C 1
ATOM 1377 O O . ARG A 1 171 ? 37.658 3.783 -48.809 1.00 97.38 171 ARG A O 1
ATOM 1384 N N . GLU A 1 172 ? 37.920 4.101 -46.593 1.00 97.81 172 GLU A N 1
ATOM 1385 C CA . GLU A 1 172 ? 39.204 4.806 -46.664 1.00 97.81 172 GLU A CA 1
ATOM 1386 C C . GLU A 1 172 ? 40.299 3.886 -47.217 1.00 97.81 172 GLU A C 1
ATOM 1388 O O . GLU A 1 172 ? 40.939 4.259 -48.197 1.00 97.81 172 GLU A O 1
ATOM 1393 N N . ASP A 1 173 ? 40.404 2.657 -46.703 1.00 97.56 173 ASP A N 1
ATOM 1394 C CA . ASP A 1 173 ? 41.345 1.637 -47.186 1.00 97.56 173 ASP A CA 1
ATOM 1395 C C . ASP A 1 173 ? 41.125 1.329 -48.680 1.00 97.56 173 ASP A C 1
ATOM 1397 O O . ASP A 1 173 ? 42.064 1.337 -49.475 1.00 97.56 173 ASP A O 1
ATOM 1401 N N . ASN A 1 174 ? 39.867 1.138 -49.104 1.00 98.00 174 ASN A N 1
ATOM 1402 C CA . ASN A 1 174 ? 39.546 0.889 -50.516 1.00 98.00 174 ASN A CA 1
ATOM 1403 C C . ASN A 1 174 ? 39.927 2.072 -51.425 1.00 98.00 174 ASN A C 1
ATOM 1405 O O . ASN A 1 174 ? 40.405 1.867 -52.541 1.00 98.00 174 ASN A O 1
ATOM 1409 N N . LEU A 1 175 ? 39.715 3.312 -50.970 1.00 97.50 175 LEU A N 1
ATOM 1410 C CA . LEU A 1 175 ? 40.112 4.506 -51.721 1.00 97.50 175 LEU A CA 1
ATOM 1411 C C . LEU A 1 175 ? 41.636 4.643 -51.795 1.00 97.50 175 LEU A C 1
ATOM 1413 O O . LEU A 1 175 ? 42.163 5.041 -52.837 1.00 97.50 175 LEU A O 1
ATOM 1417 N N . GLU A 1 176 ? 42.346 4.302 -50.720 1.00 98.00 176 GLU A N 1
ATOM 1418 C CA . GLU A 1 176 ? 43.807 4.279 -50.697 1.00 98.00 176 GLU A CA 1
ATOM 1419 C C . GLU A 1 176 ? 44.362 3.236 -51.679 1.00 98.00 176 GLU A C 1
ATOM 1421 O O . GLU A 1 176 ? 45.255 3.551 -52.474 1.00 98.00 176 GLU A O 1
ATOM 1426 N N . ASP A 1 177 ? 43.779 2.038 -51.719 1.00 97.69 177 ASP A N 1
ATOM 1427 C CA . ASP A 1 177 ? 44.129 0.991 -52.683 1.00 97.69 177 ASP A CA 1
ATOM 1428 C C . ASP A 1 177 ? 43.877 1.425 -54.134 1.00 97.69 177 ASP A C 1
ATOM 1430 O O . ASP A 1 177 ? 44.725 1.220 -55.012 1.00 97.69 177 ASP A O 1
ATOM 1434 N N . GLU A 1 178 ? 42.740 2.072 -54.414 1.00 97.88 178 GLU A N 1
ATOM 1435 C CA . GLU A 1 178 ? 42.445 2.631 -55.738 1.00 97.88 178 GLU A CA 1
ATOM 1436 C C . GLU A 1 178 ? 43.446 3.722 -56.134 1.00 97.88 178 GLU A C 1
ATOM 1438 O O . GLU A 1 178 ? 43.958 3.714 -57.261 1.00 97.88 178 GLU A O 1
ATOM 1443 N N . MET A 1 179 ? 43.776 4.629 -55.210 1.00 97.81 179 MET A N 1
ATOM 1444 C CA . MET A 1 179 ? 44.793 5.658 -55.422 1.00 97.81 179 MET A CA 1
ATOM 1445 C C . MET A 1 179 ? 46.166 5.050 -55.707 1.00 97.81 179 MET A C 1
ATOM 1447 O O . MET A 1 179 ? 46.834 5.469 -56.656 1.00 97.81 179 MET A O 1
ATOM 1451 N N . ASN A 1 180 ? 46.582 4.050 -54.932 1.00 97.50 180 ASN A N 1
ATOM 1452 C CA . ASN A 1 180 ? 47.850 3.353 -55.127 1.00 97.50 180 ASN A CA 1
ATOM 1453 C C . ASN A 1 180 ? 47.875 2.617 -56.473 1.00 97.50 180 ASN A C 1
ATOM 1455 O O . ASN A 1 180 ? 48.854 2.709 -57.213 1.00 97.50 180 ASN A O 1
ATOM 1459 N N . ARG A 1 181 ? 46.770 1.972 -56.864 1.00 97.94 181 ARG A N 1
ATOM 1460 C CA . ARG A 1 181 ? 46.638 1.326 -58.176 1.00 97.94 181 ARG A CA 1
ATOM 1461 C C . ARG A 1 181 ? 46.738 2.326 -59.328 1.00 97.94 181 ARG A C 1
ATOM 1463 O O . ARG A 1 181 ? 47.356 2.020 -60.347 1.00 97.94 181 ARG A O 1
ATOM 1470 N N . LEU A 1 182 ? 46.119 3.500 -59.199 1.00 97.75 182 LEU A N 1
ATOM 1471 C CA . LEU A 1 182 ? 46.223 4.571 -60.194 1.00 97.75 182 LEU A CA 1
ATOM 1472 C C . LEU A 1 182 ? 47.636 5.159 -60.250 1.00 97.75 182 LEU A C 1
ATOM 1474 O O . LEU A 1 182 ? 48.130 5.409 -61.348 1.00 97.75 182 LEU A O 1
ATOM 1478 N N . ARG A 1 183 ? 48.303 5.316 -59.100 1.00 98.25 183 ARG A N 1
ATOM 1479 C CA . ARG A 1 183 ? 49.705 5.747 -59.024 1.00 98.25 183 ARG A CA 1
ATOM 1480 C C . ARG A 1 183 ? 50.618 4.782 -59.779 1.00 98.25 183 ARG A C 1
ATOM 1482 O O . ARG A 1 183 ? 51.331 5.232 -60.667 1.00 98.25 183 ARG A O 1
ATOM 1489 N N . ILE A 1 184 ? 50.509 3.477 -59.517 1.00 97.81 184 ILE A N 1
ATOM 1490 C CA . ILE A 1 184 ? 51.295 2.448 -60.220 1.00 97.81 184 ILE A CA 1
ATOM 1491 C C . ILE A 1 184 ? 51.049 2.520 -61.732 1.00 97.81 184 ILE A C 1
ATOM 1493 O O . ILE A 1 184 ? 51.996 2.531 -62.505 1.00 97.81 184 ILE A O 1
ATOM 1497 N N . LYS A 1 185 ? 49.790 2.636 -62.180 1.00 98.00 185 LYS A N 1
ATOM 1498 C CA . LYS A 1 185 ? 49.478 2.778 -63.617 1.00 98.00 185 LYS A CA 1
ATOM 1499 C C . LYS A 1 185 ? 50.095 4.028 -64.243 1.00 98.00 185 LYS A C 1
ATOM 1501 O O . LYS A 1 185 ? 50.488 4.013 -65.405 1.00 98.00 185 LYS A O 1
ATOM 1506 N N . MET A 1 186 ? 50.118 5.133 -63.505 1.00 97.94 186 MET A N 1
ATOM 1507 C CA . MET A 1 186 ? 50.737 6.367 -63.973 1.00 97.94 186 MET A CA 1
ATOM 1508 C C . MET A 1 186 ? 52.253 6.197 -64.101 1.00 97.94 186 MET A C 1
ATOM 1510 O O . MET A 1 186 ? 52.811 6.610 -65.113 1.00 97.94 186 MET A O 1
ATOM 1514 N N . GLU A 1 187 ? 52.896 5.562 -63.121 1.00 97.50 187 GLU A N 1
ATOM 1515 C CA . GLU A 1 187 ? 54.326 5.234 -63.154 1.00 97.50 187 GLU A CA 1
ATOM 1516 C C . GLU A 1 187 ? 54.654 4.316 -64.341 1.00 97.50 187 GLU A C 1
ATOM 1518 O O . GLU A 1 187 ? 55.526 4.653 -65.138 1.00 97.50 187 GLU A O 1
ATOM 1523 N N . THR A 1 188 ? 53.884 3.243 -64.564 1.00 97.06 188 THR A N 1
ATOM 1524 C CA . THR A 1 188 ? 54.098 2.344 -65.713 1.00 97.06 188 THR A CA 1
ATOM 1525 C C . THR A 1 188 ? 53.930 3.063 -67.051 1.00 97.06 188 THR A C 1
ATOM 1527 O O . THR A 1 188 ? 54.737 2.879 -67.955 1.00 97.06 188 THR A O 1
ATOM 1530 N N . LEU A 1 189 ? 52.919 3.931 -67.191 1.00 97.44 189 LEU A N 1
ATOM 1531 C CA . LEU A 1 189 ? 52.725 4.715 -68.418 1.00 97.44 189 LEU A CA 1
ATOM 1532 C C . LEU A 1 189 ? 53.848 5.738 -68.636 1.00 97.44 189 LEU A C 1
ATOM 1534 O O . LEU A 1 189 ? 54.220 6.017 -69.775 1.00 97.44 189 LEU A O 1
ATOM 1538 N N . GLN A 1 190 ? 54.390 6.319 -67.563 1.00 97.19 190 GLN A N 1
ATOM 1539 C CA . GLN A 1 190 ? 55.551 7.205 -67.646 1.00 97.19 190 GLN A CA 1
ATOM 1540 C C . GLN A 1 190 ? 56.802 6.440 -68.083 1.00 97.19 190 GLN A C 1
ATOM 1542 O O . GLN A 1 190 ? 57.540 6.933 -68.936 1.00 97.19 190 GLN A O 1
ATOM 1547 N N . GLU A 1 191 ? 57.025 5.241 -67.548 1.00 96.88 191 GLU A N 1
ATOM 1548 C CA . GLU A 1 191 ? 58.113 4.357 -67.970 1.00 96.88 191 GLU A CA 1
ATOM 1549 C C . GLU A 1 191 ? 57.973 3.963 -69.445 1.00 96.88 191 GLU A C 1
ATOM 1551 O O . GLU A 1 191 ? 58.918 4.146 -70.213 1.00 96.88 191 GLU A O 1
ATOM 1556 N N . GLU A 1 192 ? 56.787 3.524 -69.877 1.00 96.69 192 GLU A N 1
ATOM 1557 C CA . GLU A 1 192 ? 56.492 3.217 -71.284 1.00 96.69 192 GLU A CA 1
ATOM 1558 C C . GLU A 1 192 ? 56.749 4.424 -72.196 1.00 96.69 192 GLU A C 1
ATOM 1560 O O . GLU A 1 192 ? 57.400 4.293 -73.233 1.00 96.69 192 GLU A O 1
ATOM 1565 N N . LEU A 1 193 ? 56.317 5.625 -71.792 1.00 96.81 193 LEU A N 1
ATOM 1566 C CA . LEU A 1 193 ? 56.586 6.867 -72.522 1.00 96.81 193 LEU A CA 1
ATOM 1567 C C . LEU A 1 193 ? 58.093 7.146 -72.636 1.00 96.81 193 LEU A C 1
ATOM 1569 O O . LEU A 1 193 ? 58.560 7.601 -73.683 1.00 96.81 193 LEU A O 1
ATOM 1573 N N . MET A 1 194 ? 58.857 6.920 -71.566 1.00 96.75 194 MET A N 1
ATOM 1574 C CA . MET A 1 194 ? 60.308 7.118 -71.560 1.00 96.75 194 MET A CA 1
ATOM 1575 C C . MET A 1 194 ? 61.021 6.102 -72.460 1.00 96.75 194 MET A C 1
ATOM 1577 O O . MET A 1 194 ? 61.916 6.494 -73.214 1.00 96.75 194 MET A O 1
ATOM 1581 N N . ILE A 1 195 ? 60.590 4.837 -72.443 1.00 97.00 195 ILE A N 1
ATOM 1582 C CA . ILE A 1 195 ? 61.099 3.779 -73.329 1.00 97.00 195 ILE A CA 1
ATOM 1583 C C . ILE A 1 195 ? 60.789 4.113 -74.793 1.00 97.00 195 ILE A C 1
ATOM 1585 O O . ILE A 1 195 ? 61.689 4.076 -75.631 1.00 97.00 195 ILE A O 1
ATOM 1589 N N . GLU A 1 196 ? 59.554 4.508 -75.104 1.00 95.88 196 GLU A N 1
ATOM 1590 C CA . GLU A 1 196 ? 59.121 4.875 -76.458 1.00 95.88 196 GLU A CA 1
ATOM 1591 C C . GLU A 1 196 ? 59.887 6.097 -76.989 1.00 95.88 196 GLU A C 1
ATOM 1593 O O . GLU A 1 196 ? 60.360 6.100 -78.127 1.00 95.88 196 GLU A O 1
ATOM 1598 N N . LYS A 1 197 ? 60.083 7.133 -76.159 1.00 96.06 197 LYS A N 1
ATOM 1599 C CA . LYS A 1 197 ? 60.929 8.286 -76.512 1.00 96.06 197 LYS A CA 1
ATOM 1600 C C . LYS A 1 197 ? 62.359 7.855 -76.818 1.00 96.06 197 LYS A C 1
ATOM 1602 O O . LYS A 1 197 ? 62.908 8.279 -77.831 1.00 96.06 197 LYS A O 1
ATOM 1607 N N . HIS A 1 198 ? 62.951 7.011 -75.972 1.00 96.19 198 HIS A N 1
ATOM 1608 C CA . HIS A 1 198 ? 64.299 6.500 -76.201 1.00 96.19 198 HIS A CA 1
ATOM 1609 C C . HIS A 1 198 ? 64.383 5.701 -77.510 1.00 96.19 198 HIS A C 1
ATOM 1611 O O . HIS A 1 198 ? 65.286 5.925 -78.319 1.00 96.19 198 HIS A O 1
ATOM 1617 N N . HIS A 1 199 ? 63.399 4.838 -77.771 1.00 96.19 199 HIS A N 1
ATOM 1618 C CA . HIS A 1 199 ? 63.312 4.074 -79.009 1.00 96.19 199 HIS A CA 1
ATOM 1619 C C . HIS A 1 199 ? 63.236 4.981 -80.246 1.00 96.19 199 HIS A C 1
ATOM 1621 O O . HIS A 1 199 ? 63.998 4.782 -81.192 1.00 96.19 199 HIS A O 1
ATOM 1627 N N . ARG A 1 200 ? 62.405 6.033 -80.216 1.00 94.88 200 ARG A N 1
ATOM 1628 C CA . ARG A 1 200 ? 62.336 7.036 -81.294 1.00 94.88 200 ARG A CA 1
ATOM 1629 C C . ARG A 1 200 ? 63.661 7.749 -81.509 1.00 94.88 200 ARG A C 1
ATOM 1631 O O . ARG A 1 200 ? 64.106 7.825 -82.645 1.00 94.88 200 ARG A O 1
ATOM 1638 N N . THR A 1 201 ? 64.324 8.197 -80.441 1.00 94.31 201 THR A N 1
ATOM 1639 C CA . THR A 1 201 ? 65.640 8.848 -80.571 1.00 94.31 201 THR A CA 1
ATOM 1640 C C . THR A 1 201 ? 66.697 7.916 -81.165 1.00 94.31 201 THR A C 1
ATOM 1642 O O . THR A 1 201 ? 67.547 8.355 -81.932 1.00 94.31 201 THR A O 1
ATOM 1645 N N . MET A 1 202 ? 66.627 6.618 -80.855 1.00 94.62 202 MET A N 1
ATOM 1646 C CA . MET A 1 202 ? 67.527 5.609 -81.410 1.00 94.62 202 MET A CA 1
ATOM 1647 C C . MET A 1 202 ? 67.257 5.376 -82.904 1.00 94.62 202 MET A C 1
ATOM 1649 O O . MET A 1 202 ? 68.199 5.382 -83.693 1.00 94.62 202 MET A O 1
ATOM 1653 N N . LEU A 1 203 ? 65.988 5.257 -83.309 1.00 93.75 203 LEU A N 1
ATOM 1654 C CA . LEU A 1 203 ? 65.607 5.157 -84.722 1.00 93.75 203 LEU A CA 1
ATOM 1655 C C . LEU A 1 203 ? 65.959 6.426 -85.512 1.00 93.75 203 LEU A C 1
ATOM 1657 O O . LEU A 1 203 ? 66.439 6.333 -86.639 1.00 93.75 203 LEU A O 1
ATOM 1661 N N . GLU A 1 204 ? 65.761 7.612 -84.933 1.00 92.12 204 GLU A N 1
ATOM 1662 C CA . GLU A 1 204 ? 66.169 8.888 -85.535 1.00 92.12 204 GLU A CA 1
ATOM 1663 C C . GLU A 1 204 ? 67.686 8.956 -85.736 1.00 92.12 204 GLU A C 1
ATOM 1665 O O . GLU A 1 204 ? 68.135 9.374 -86.803 1.00 92.12 204 GLU A O 1
ATOM 1670 N N . ALA A 1 205 ? 68.475 8.496 -84.758 1.00 89.44 205 ALA A N 1
ATOM 1671 C CA . ALA A 1 205 ? 69.927 8.408 -84.883 1.00 89.44 205 ALA A CA 1
ATOM 1672 C C . ALA A 1 205 ? 70.354 7.438 -85.998 1.00 89.44 205 ALA A C 1
ATOM 1674 O O . ALA A 1 205 ? 71.217 7.786 -86.802 1.00 89.44 205 ALA A O 1
ATOM 1675 N N . GLN A 1 206 ? 69.714 6.266 -86.104 1.00 90.25 206 GLN A N 1
ATOM 1676 C CA . GLN A 1 206 ? 69.965 5.316 -87.197 1.00 90.25 206 GLN A CA 1
ATOM 1677 C C . GLN A 1 206 ? 69.616 5.908 -88.564 1.00 90.25 206 GLN A C 1
ATOM 1679 O O . GLN A 1 206 ? 70.399 5.806 -89.503 1.00 90.25 206 GLN A O 1
ATOM 1684 N N . LEU A 1 207 ? 68.462 6.568 -88.681 1.00 87.19 207 LEU A N 1
ATOM 1685 C CA . LEU A 1 207 ? 68.029 7.194 -89.928 1.00 87.19 207 LEU A CA 1
ATOM 1686 C C . LEU A 1 207 ? 68.948 8.359 -90.314 1.00 87.19 207 LEU A C 1
ATOM 1688 O O . LEU A 1 207 ? 69.221 8.559 -91.495 1.00 87.19 207 LEU A O 1
ATOM 1692 N N . GL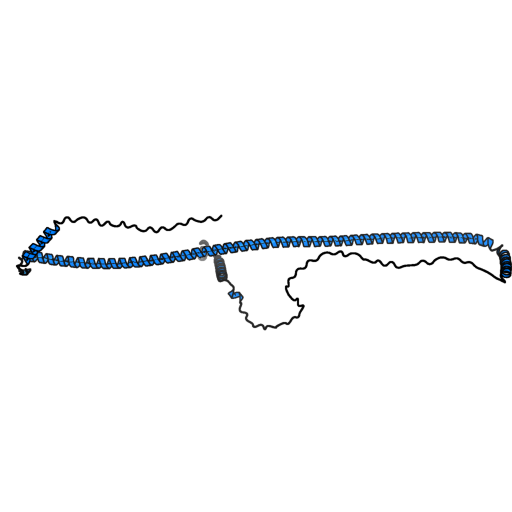N A 1 208 ? 69.449 9.121 -89.340 1.00 84.38 208 GLN A N 1
ATOM 1693 C CA . GLN A 1 208 ? 70.441 10.167 -89.576 1.00 84.38 208 GLN A CA 1
ATOM 1694 C C . GLN A 1 208 ? 71.783 9.581 -90.039 1.00 84.38 208 GLN A C 1
ATOM 1696 O O . GLN A 1 208 ? 72.358 10.091 -90.997 1.00 84.38 208 GLN A O 1
ATOM 1701 N N . GLU A 1 209 ? 72.242 8.480 -89.441 1.00 81.12 209 GLU A N 1
ATOM 1702 C CA . GLU A 1 209 ? 73.437 7.753 -89.885 1.00 81.12 209 GLU A CA 1
ATOM 1703 C C . GLU A 1 209 ? 73.264 7.198 -91.311 1.00 81.12 209 GLU A C 1
ATOM 1705 O O . GLU A 1 209 ? 74.165 7.313 -92.143 1.00 81.12 209 GLU A O 1
ATOM 1710 N N . GLU A 1 210 ? 72.096 6.639 -91.642 1.00 79.19 210 GLU A N 1
ATOM 1711 C CA . GLU A 1 210 ? 71.774 6.222 -93.011 1.00 79.19 210 GLU A CA 1
ATOM 1712 C C . GLU A 1 210 ? 71.705 7.407 -93.974 1.00 79.19 210 GLU A C 1
ATOM 1714 O O . GLU A 1 210 ? 72.198 7.302 -95.096 1.00 79.19 210 GLU A O 1
ATOM 1719 N N . LYS A 1 211 ? 71.154 8.551 -93.553 1.00 77.38 211 LYS A N 1
ATOM 1720 C CA . LYS A 1 211 ? 71.171 9.783 -94.349 1.00 77.38 211 LYS A CA 1
ATOM 1721 C C . LYS A 1 211 ? 72.595 10.247 -94.615 1.00 77.38 211 LYS A C 1
ATOM 1723 O O . LYS A 1 211 ? 72.901 10.537 -95.764 1.00 77.38 211 LYS A O 1
ATOM 1728 N N . GLU A 1 212 ? 73.466 10.264 -93.614 1.00 74.19 212 GLU A N 1
ATOM 1729 C CA . GLU A 1 212 ? 74.881 10.624 -93.767 1.00 74.19 212 GLU A CA 1
ATOM 1730 C C . GLU A 1 212 ? 75.617 9.649 -94.699 1.00 74.19 212 GLU A C 1
ATOM 1732 O O . GLU A 1 212 ? 76.295 10.088 -95.628 1.00 74.19 212 GLU A O 1
ATOM 1737 N N . LYS A 1 213 ? 75.380 8.337 -94.566 1.00 69.38 213 LYS A N 1
ATOM 1738 C CA . LYS A 1 213 ? 75.889 7.323 -95.511 1.00 69.38 213 LYS A CA 1
ATOM 1739 C C . LYS A 1 213 ? 75.328 7.507 -96.926 1.00 69.38 213 LYS A C 1
ATOM 1741 O O . LYS A 1 213 ? 76.051 7.353 -97.904 1.00 69.38 213 LYS A O 1
ATOM 1746 N N . SER A 1 214 ? 74.048 7.854 -97.064 1.00 61.75 214 SER A N 1
ATOM 1747 C CA . SER A 1 214 ? 73.395 8.078 -98.361 1.00 61.75 214 SER A CA 1
ATOM 1748 C C . SER A 1 214 ? 73.786 9.408 -99.015 1.00 61.75 214 SER A C 1
ATOM 1750 O O . SER A 1 214 ? 73.765 9.505 -100.242 1.00 61.75 214 SER A O 1
ATOM 1752 N N . LEU A 1 215 ? 74.180 10.415 -98.229 1.00 57.56 215 LEU A N 1
ATOM 1753 C CA . LEU A 1 215 ? 74.767 11.668 -98.707 1.00 57.56 215 LEU A CA 1
ATOM 1754 C C . LEU A 1 215 ? 76.160 11.420 -99.296 1.00 57.56 215 LEU A C 1
ATOM 1756 O O . LEU A 1 215 ? 76.494 12.020 -100.316 1.00 57.56 215 LEU A O 1
ATOM 1760 N N . ASP A 1 216 ? 76.916 10.467 -98.748 1.00 55.94 216 ASP A N 1
ATOM 1761 C CA . ASP A 1 216 ? 78.195 10.020 -99.316 1.00 55.94 216 ASP A CA 1
ATOM 1762 C C . ASP A 1 216 ? 78.006 9.311 -100.679 1.00 55.94 216 ASP A C 1
ATOM 1764 O O . ASP A 1 216 ? 78.794 9.485 -101.609 1.00 55.94 216 ASP A O 1
ATOM 1768 N N . VAL A 1 217 ? 76.889 8.594 -100.861 1.00 53.94 217 VAL A N 1
ATOM 1769 C CA . VAL A 1 217 ? 76.519 7.967 -102.147 1.00 53.94 217 VAL A CA 1
ATOM 1770 C C . VAL A 1 217 ? 75.875 8.969 -103.125 1.00 53.94 217 VAL A C 1
ATOM 1772 O O . VAL A 1 217 ? 76.109 8.893 -104.333 1.00 53.94 217 VAL A O 1
ATOM 1775 N N . SER A 1 218 ? 75.110 9.949 -102.635 1.00 50.66 218 SER A N 1
ATOM 1776 C CA . SER A 1 218 ? 74.480 10.994 -103.463 1.00 50.66 218 SER A CA 1
ATOM 1777 C C . SER A 1 218 ? 75.485 12.047 -103.946 1.00 50.66 218 SER A C 1
ATOM 1779 O O . SER A 1 218 ? 75.353 12.540 -105.065 1.00 50.66 218 SER A O 1
ATOM 1781 N N . SER A 1 219 ? 76.559 12.300 -103.188 1.00 51.25 219 SER A N 1
ATOM 1782 C CA . SER A 1 219 ? 77.719 13.097 -103.623 1.00 51.25 219 SER A CA 1
ATOM 1783 C C . SER A 1 219 ? 78.386 12.524 -104.889 1.00 51.25 219 SER A C 1
ATOM 1785 O O . SER A 1 219 ? 78.841 13.272 -105.756 1.00 51.25 219 SER A O 1
ATOM 1787 N N . ILE A 1 220 ? 78.361 11.197 -105.072 1.00 54.88 220 ILE A N 1
ATOM 1788 C CA . ILE A 1 220 ? 78.875 10.534 -106.284 1.00 54.88 220 ILE A CA 1
ATOM 1789 C C . ILE A 1 220 ? 77.898 10.667 -107.470 1.00 54.88 220 ILE A C 1
ATOM 1791 O O . ILE A 1 220 ? 78.334 10.728 -108.621 1.00 54.88 220 ILE A O 1
ATOM 1795 N N . PHE A 1 221 ? 76.586 10.758 -107.229 1.00 53.31 221 PHE A N 1
ATOM 1796 C CA . PHE A 1 221 ? 75.583 10.824 -108.302 1.00 53.31 221 PHE A CA 1
ATOM 1797 C C . PHE A 1 221 ? 75.270 12.245 -108.802 1.00 53.31 221 PHE A C 1
ATOM 1799 O O . PHE A 1 221 ? 74.989 12.417 -109.997 1.00 53.31 221 PHE A O 1
ATOM 1806 N N . ASP A 1 222 ? 75.387 13.270 -107.952 1.00 50.72 222 ASP A N 1
ATOM 1807 C CA . ASP A 1 222 ? 75.066 14.655 -108.326 1.00 50.72 222 ASP A CA 1
ATOM 1808 C C . ASP A 1 222 ? 76.110 15.325 -109.239 1.00 50.72 222 ASP A C 1
ATOM 1810 O O . ASP A 1 222 ? 75.788 16.285 -109.943 1.00 50.72 222 ASP A O 1
ATOM 1814 N N . ALA A 1 223 ? 77.327 14.780 -109.343 1.00 53.31 223 ALA A N 1
ATOM 1815 C CA . ALA A 1 223 ? 78.378 15.359 -110.183 1.00 53.31 223 ALA A CA 1
ATOM 1816 C C . ALA A 1 223 ? 78.351 14.920 -111.665 1.00 53.31 223 ALA A C 1
ATOM 1818 O O . ALA A 1 223 ? 79.055 15.524 -112.475 1.00 53.31 223 ALA A O 1
ATOM 1819 N N . THR A 1 224 ? 77.589 13.890 -112.076 1.00 53.94 224 THR A N 1
ATOM 1820 C CA . THR A 1 224 ? 77.799 13.300 -113.427 1.00 53.94 224 THR A CA 1
ATOM 1821 C C . THR A 1 224 ? 76.546 12.975 -114.252 1.00 53.94 224 THR A C 1
ATOM 1823 O O . THR A 1 224 ? 76.677 12.700 -115.445 1.00 53.94 224 THR A O 1
ATOM 1826 N N . THR A 1 225 ? 75.319 13.066 -113.719 1.00 56.25 225 THR A N 1
ATOM 1827 C CA . THR A 1 225 ? 74.115 12.643 -114.485 1.00 56.25 225 THR A CA 1
ATOM 1828 C C . THR A 1 225 ? 72.971 13.664 -114.577 1.00 56.25 225 THR A C 1
ATOM 1830 O O . THR A 1 225 ? 72.080 13.514 -115.419 1.00 56.25 225 THR A O 1
ATOM 1833 N N . ASN A 1 226 ? 73.033 14.772 -113.834 1.00 59.38 226 ASN A N 1
ATOM 1834 C CA . ASN A 1 226 ? 71.890 15.678 -113.655 1.00 59.38 226 ASN A CA 1
ATOM 1835 C C . ASN A 1 226 ? 71.597 16.620 -114.858 1.00 59.38 226 ASN A C 1
ATOM 1837 O O . ASN A 1 226 ? 70.484 17.122 -115.005 1.00 59.38 226 ASN A O 1
ATOM 1841 N N . ASN A 1 227 ? 72.536 16.799 -115.801 1.00 59.59 227 ASN A N 1
ATOM 1842 C CA . ASN A 1 227 ? 72.312 17.651 -116.987 1.00 59.59 227 ASN A CA 1
ATOM 1843 C C . ASN A 1 227 ? 71.611 16.935 -118.158 1.00 59.59 227 ASN A C 1
ATOM 1845 O O . ASN A 1 227 ? 70.840 17.556 -118.891 1.00 59.59 227 ASN A O 1
ATOM 1849 N N . LYS A 1 228 ? 71.825 15.623 -118.341 1.00 62.22 228 LYS A N 1
ATOM 1850 C CA . LYS A 1 228 ? 71.182 14.866 -119.436 1.00 62.22 228 LYS A CA 1
ATOM 1851 C C . LYS A 1 228 ? 69.736 14.502 -119.115 1.00 62.22 228 LYS A C 1
ATOM 1853 O O . LYS A 1 228 ? 68.880 14.614 -119.987 1.00 62.22 228 LYS A O 1
ATOM 1858 N N . VAL A 1 229 ? 69.450 14.126 -117.868 1.00 67.19 229 VAL A N 1
ATOM 1859 C CA . VAL A 1 229 ? 68.083 13.791 -117.443 1.00 67.19 229 VAL A CA 1
ATOM 1860 C C . VAL A 1 229 ? 67.188 15.031 -117.481 1.00 67.19 229 VAL A C 1
ATOM 1862 O O . VAL A 1 229 ? 66.079 14.951 -117.997 1.00 67.19 229 VAL A O 1
ATOM 1865 N N . ARG A 1 230 ? 67.692 16.207 -117.076 1.00 66.19 230 ARG A N 1
ATOM 1866 C CA . ARG A 1 230 ? 66.946 17.474 -117.164 1.00 66.19 230 ARG A CA 1
ATOM 1867 C C . ARG A 1 230 ? 66.580 17.852 -118.606 1.00 66.19 230 ARG A C 1
ATOM 1869 O O . ARG A 1 230 ? 65.432 18.191 -118.864 1.00 66.19 230 ARG A O 1
ATOM 1876 N N . SER A 1 231 ? 67.503 17.691 -119.561 1.00 67.19 231 SER A N 1
ATOM 1877 C CA . SER A 1 231 ? 67.228 17.916 -120.992 1.00 67.19 231 SER A CA 1
ATOM 1878 C C . SER A 1 231 ? 66.176 16.952 -121.557 1.00 67.19 231 SER A C 1
ATOM 1880 O O . SER A 1 231 ? 65.322 17.362 -122.347 1.00 67.19 231 SER A O 1
ATOM 1882 N N . ILE A 1 232 ? 66.202 15.682 -121.140 1.00 71.62 232 ILE A N 1
ATOM 1883 C CA . ILE A 1 232 ? 65.205 14.690 -121.560 1.00 71.62 232 ILE A CA 1
ATOM 1884 C C . ILE A 1 232 ? 63.843 15.025 -120.945 1.00 71.62 232 ILE A C 1
ATOM 1886 O O . ILE A 1 232 ? 62.862 15.080 -121.678 1.00 71.62 232 ILE A O 1
ATOM 1890 N N . VAL A 1 233 ? 63.775 15.328 -119.648 1.00 75.50 233 VAL A N 1
ATOM 1891 C CA . VAL A 1 233 ? 62.523 15.685 -118.961 1.00 75.50 233 VAL A CA 1
ATOM 1892 C C . VAL A 1 233 ? 61.911 16.961 -119.543 1.00 75.50 233 VAL A C 1
ATOM 1894 O O . VAL A 1 233 ? 60.715 16.985 -119.815 1.00 75.50 233 VAL A O 1
ATOM 1897 N N . GLU A 1 234 ? 62.706 17.988 -119.852 1.00 75.31 234 GLU A N 1
ATOM 1898 C CA . GLU A 1 234 ? 62.218 19.190 -120.546 1.00 75.31 234 GLU A CA 1
ATOM 1899 C C . GLU A 1 234 ? 61.780 18.908 -121.994 1.00 75.31 234 GLU A C 1
ATOM 1901 O O . GLU A 1 234 ? 60.840 19.530 -122.493 1.00 75.31 234 GLU A O 1
ATOM 1906 N N . GLY A 1 235 ? 62.434 17.963 -122.677 1.00 73.12 235 GLY A N 1
ATOM 1907 C CA . GLY A 1 235 ? 62.061 17.514 -124.022 1.00 73.12 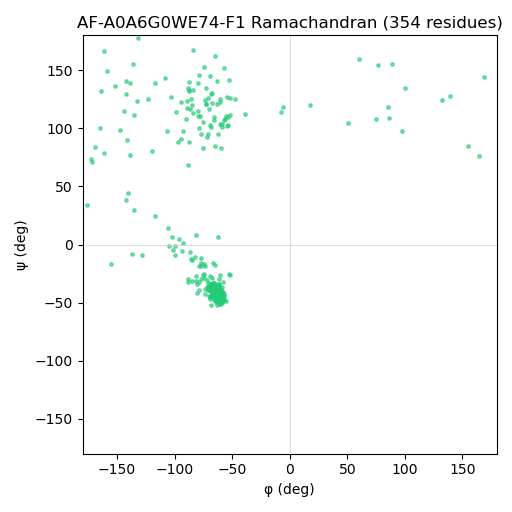235 GLY A CA 1
ATOM 1908 C C . GLY A 1 235 ? 60.814 16.622 -124.061 1.00 73.12 235 GLY A C 1
ATOM 1909 O O . GLY A 1 235 ? 60.140 16.562 -125.090 1.00 73.12 235 GLY A O 1
ATOM 1910 N N . TRP A 1 236 ? 60.501 15.931 -122.965 1.00 77.44 236 TRP A N 1
ATOM 1911 C CA . TRP A 1 236 ? 59.243 15.204 -122.781 1.00 77.44 236 TRP A CA 1
ATOM 1912 C C . TRP A 1 236 ? 58.135 16.165 -122.369 1.00 77.44 236 TRP A C 1
ATOM 1914 O O . TRP A 1 236 ? 57.064 16.112 -122.957 1.00 77.44 236 TRP A O 1
ATOM 1924 N N . LYS A 1 237 ? 58.424 17.116 -121.475 1.00 78.38 237 LYS A N 1
ATOM 1925 C CA . LYS A 1 237 ? 57.496 18.179 -121.075 1.00 78.38 237 LYS A CA 1
ATOM 1926 C C . LYS A 1 237 ? 57.030 19.007 -122.276 1.00 78.38 237 LYS A C 1
ATOM 1928 O O . LYS A 1 237 ? 55.835 19.110 -122.497 1.00 78.38 237 LYS A O 1
ATOM 1933 N N . ARG A 1 238 ? 57.943 19.447 -123.154 1.00 72.31 238 ARG A N 1
ATOM 1934 C CA . ARG A 1 238 ? 57.573 20.139 -124.409 1.00 72.31 238 ARG A CA 1
ATOM 1935 C C . ARG A 1 238 ? 56.736 19.296 -125.376 1.00 72.31 238 ARG A C 1
ATOM 1937 O O . ARG A 1 238 ? 55.960 19.859 -126.135 1.00 72.31 238 ARG A O 1
ATOM 1944 N N . ARG A 1 239 ? 56.901 17.968 -125.381 1.00 70.25 239 ARG A N 1
ATOM 1945 C CA . ARG A 1 239 ? 56.096 17.060 -126.218 1.00 70.25 239 ARG A CA 1
ATOM 1946 C C . ARG A 1 239 ? 54.734 16.748 -125.606 1.00 70.25 239 ARG A C 1
ATOM 1948 O O . ARG A 1 239 ? 53.788 16.549 -126.354 1.00 70.25 239 ARG A O 1
ATOM 1955 N N . LEU A 1 240 ? 54.645 16.723 -124.279 1.00 71.44 240 LEU A N 1
ATOM 1956 C CA . LEU A 1 240 ? 53.399 16.532 -123.547 1.00 71.44 240 LEU A CA 1
ATOM 1957 C C . LEU A 1 240 ? 52.538 17.801 -123.606 1.00 71.44 240 LEU A C 1
ATOM 1959 O O . LEU A 1 240 ? 51.355 17.713 -123.906 1.00 71.44 240 LEU A O 1
ATOM 1963 N N . ASP A 1 241 ? 53.157 18.973 -123.442 1.00 70.81 241 ASP A N 1
ATOM 1964 C CA . ASP A 1 241 ? 52.487 20.275 -123.537 1.00 70.81 241 ASP A CA 1
ATOM 1965 C C . ASP A 1 241 ? 51.985 20.548 -124.974 1.00 70.81 241 ASP A C 1
ATOM 1967 O O . ASP A 1 241 ? 50.908 21.104 -125.147 1.00 70.81 241 ASP A O 1
ATOM 1971 N N . ALA A 1 242 ? 52.690 20.070 -126.012 1.00 61.28 242 ALA A N 1
ATOM 1972 C CA . ALA A 1 242 ? 52.240 20.147 -127.411 1.00 61.28 242 ALA A CA 1
ATOM 1973 C C . ALA A 1 242 ? 51.160 19.109 -127.794 1.00 61.28 242 ALA A C 1
ATOM 1975 O O . ALA A 1 242 ? 50.576 19.209 -128.869 1.00 61.28 242 ALA A O 1
ATOM 1976 N N . ALA A 1 243 ? 50.905 18.106 -126.946 1.00 59.59 243 ALA A N 1
ATOM 1977 C CA . ALA A 1 243 ? 49.860 17.096 -127.142 1.00 59.59 243 ALA A CA 1
ATOM 1978 C C . ALA A 1 243 ? 48.576 17.396 -126.336 1.00 59.59 243 ALA A C 1
ATOM 1980 O O . ALA A 1 243 ? 47.620 16.629 -126.415 1.00 59.59 243 ALA A O 1
ATOM 1981 N N . LEU A 1 244 ? 48.562 18.488 -125.558 1.00 62.94 244 LEU A N 1
ATOM 1982 C CA . LEU A 1 244 ? 47.467 18.896 -124.668 1.00 62.94 244 LEU A CA 1
ATOM 1983 C C . LEU A 1 244 ? 46.627 20.081 -125.200 1.00 62.94 244 LEU A C 1
ATOM 1985 O O . LEU A 1 244 ? 45.641 20.440 -124.558 1.00 62.94 244 LEU A O 1
ATOM 1989 N N . GLU A 1 245 ? 46.944 20.656 -126.369 1.00 52.34 245 GLU A N 1
ATOM 1990 C CA . GLU A 1 245 ? 46.098 21.662 -127.041 1.00 52.34 245 GLU A CA 1
ATOM 1991 C C . GLU A 1 245 ? 45.037 21.001 -127.959 1.00 52.34 245 GLU A C 1
ATOM 1993 O O . GLU A 1 245 ? 45.246 20.819 -129.155 1.00 52.34 245 GLU A O 1
ATOM 1998 N N . GLU A 1 246 ? 43.889 20.701 -127.329 1.00 41.81 246 GLU A N 1
ATOM 1999 C CA . GLU A 1 246 ? 42.497 20.614 -127.845 1.00 41.81 246 GLU A CA 1
ATOM 2000 C C . GLU A 1 246 ? 41.990 19.398 -128.672 1.00 41.81 246 GLU A C 1
ATOM 2002 O O . GLU A 1 246 ? 42.726 18.800 -129.452 1.00 41.81 246 GLU A O 1
ATOM 2007 N N . PRO A 1 247 ? 40.661 19.115 -128.656 1.00 49.62 247 PRO A N 1
ATOM 2008 C CA . PRO A 1 247 ? 39.747 19.078 -127.508 1.00 49.62 247 PRO A CA 1
ATOM 2009 C C . PRO A 1 247 ? 38.872 17.794 -127.473 1.00 49.62 247 PRO A C 1
ATOM 2011 O O . PRO A 1 247 ? 38.829 16.997 -128.405 1.00 49.62 247 PRO A O 1
ATOM 2014 N N . GLU A 1 248 ? 38.070 17.711 -126.406 1.00 33.84 248 GLU A N 1
ATOM 2015 C CA . GLU A 1 248 ? 36.734 17.096 -126.351 1.00 33.84 248 GLU A CA 1
ATOM 2016 C C . GLU A 1 248 ? 36.539 15.664 -125.774 1.00 33.84 248 GLU A C 1
ATOM 2018 O O . GLU A 1 248 ? 37.198 14.684 -126.103 1.00 33.84 248 GLU A O 1
ATOM 2023 N N . VAL A 1 249 ? 35.486 15.620 -124.944 1.00 38.31 249 VAL A N 1
ATOM 2024 C CA . VAL A 1 249 ? 34.549 14.546 -124.566 1.00 38.31 249 VAL A CA 1
ATOM 2025 C C . VAL A 1 249 ? 34.832 13.509 -123.445 1.00 38.31 249 VAL A C 1
ATOM 2027 O O . VAL A 1 249 ? 35.611 12.573 -123.555 1.00 38.31 249 VAL A O 1
ATOM 2030 N N . THR A 1 250 ? 33.923 13.585 -122.457 1.00 37.22 250 THR A N 1
ATOM 2031 C CA . THR A 1 250 ? 33.194 12.510 -121.733 1.00 37.22 250 THR A CA 1
ATOM 2032 C C . THR A 1 250 ? 33.853 11.624 -120.656 1.00 37.22 250 THR A C 1
ATOM 2034 O O . THR A 1 250 ? 34.395 10.561 -120.922 1.00 37.22 250 THR A O 1
ATOM 2037 N N . SER A 1 251 ? 33.420 11.922 -119.422 1.00 36.06 251 SER A N 1
ATOM 2038 C CA . SER A 1 251 ? 32.657 11.033 -118.514 1.00 36.06 251 SER A CA 1
ATOM 2039 C C . SER A 1 251 ? 33.359 10.078 -117.539 1.00 36.06 251 SER A C 1
ATOM 2041 O O . SER A 1 251 ? 34.444 9.568 -117.777 1.00 36.06 251 SER A O 1
ATOM 2043 N N . CYS A 1 252 ? 32.569 9.776 -116.494 1.00 37.53 252 CYS A N 1
ATOM 2044 C CA . CYS A 1 252 ? 32.684 8.745 -115.457 1.00 37.53 252 CYS A CA 1
ATOM 2045 C C . CYS A 1 252 ? 33.531 9.172 -114.241 1.00 37.53 252 CYS A C 1
ATOM 2047 O O . CYS A 1 252 ? 34.731 9.356 -114.346 1.00 37.53 252 CYS A O 1
ATOM 2049 N N . GLY A 1 253 ? 32.995 9.423 -113.045 1.00 36.38 253 GLY A N 1
ATOM 2050 C CA . GLY A 1 253 ? 31.812 8.863 -112.399 1.00 36.38 253 GLY A CA 1
ATOM 2051 C C . GLY A 1 253 ? 32.251 7.744 -111.461 1.00 36.38 253 GLY A C 1
ATOM 2052 O O . GLY A 1 253 ? 32.426 6.628 -111.928 1.00 36.38 253 GLY A O 1
ATOM 2053 N N . THR A 1 254 ? 32.393 8.040 -110.165 1.00 43.66 254 THR A N 1
ATOM 2054 C CA . THR A 1 254 ? 32.286 7.039 -109.093 1.00 43.66 254 THR A CA 1
ATOM 2055 C C . THR A 1 254 ? 31.810 7.679 -107.795 1.00 43.66 254 THR A C 1
ATOM 2057 O O . THR A 1 254 ? 32.210 8.771 -107.403 1.00 43.66 254 THR A O 1
ATOM 2060 N N . GLN A 1 255 ? 30.898 6.932 -107.204 1.00 40.12 255 GLN A N 1
ATOM 2061 C CA . GLN A 1 255 ? 29.940 7.152 -106.139 1.00 40.12 255 GLN A CA 1
ATOM 2062 C C . GLN A 1 255 ? 30.422 6.386 -104.900 1.00 40.12 255 GLN A C 1
ATOM 2064 O O . GLN A 1 255 ? 30.935 5.292 -105.090 1.00 40.12 255 GLN A O 1
ATOM 2069 N N . THR A 1 256 ? 30.234 6.931 -103.692 1.00 42.16 256 THR A N 1
ATOM 2070 C CA . THR A 1 256 ? 30.059 6.245 -102.382 1.00 42.16 256 THR A CA 1
ATOM 2071 C C . THR A 1 256 ? 30.170 7.306 -101.283 1.00 42.16 256 THR A C 1
ATOM 2073 O O . THR A 1 256 ? 31.032 8.172 -101.383 1.00 42.16 256 THR A O 1
ATOM 2076 N N . ASP A 1 257 ? 29.466 7.292 -100.163 1.00 39.12 257 ASP A N 1
ATOM 2077 C CA . ASP A 1 257 ? 28.162 6.761 -99.780 1.00 39.12 257 ASP A CA 1
ATOM 2078 C C . ASP A 1 257 ? 27.869 7.496 -98.461 1.00 39.12 257 ASP A C 1
ATOM 2080 O O . ASP A 1 257 ? 28.748 7.644 -97.607 1.00 39.12 257 ASP A O 1
ATOM 2084 N N . THR A 1 258 ? 26.673 8.047 -98.317 1.00 44.41 258 THR A N 1
ATOM 2085 C CA . THR A 1 258 ? 26.240 8.806 -97.140 1.00 44.41 258 THR A CA 1
ATOM 2086 C C . THR A 1 258 ? 25.721 7.850 -96.071 1.00 44.41 258 THR A C 1
ATOM 2088 O O . THR A 1 258 ? 24.732 7.162 -96.318 1.00 44.41 258 THR A O 1
ATOM 2091 N N . LEU A 1 259 ? 26.331 7.837 -94.879 1.00 46.56 259 LEU A N 1
ATOM 2092 C CA . LEU A 1 259 ? 25.788 7.136 -93.712 1.00 46.56 259 LEU A CA 1
ATOM 2093 C C . LEU A 1 259 ? 25.135 8.103 -92.714 1.00 46.56 259 LEU A C 1
ATOM 2095 O O . LEU A 1 259 ? 25.709 9.102 -92.286 1.00 46.56 259 LEU A O 1
ATOM 2099 N N . ASP A 1 260 ? 23.891 7.743 -92.410 1.00 38.06 260 ASP A N 1
ATOM 2100 C CA . ASP A 1 260 ? 22.843 8.385 -91.621 1.00 38.06 260 ASP A CA 1
ATOM 2101 C C . ASP A 1 260 ? 23.101 8.157 -90.114 1.00 38.06 260 ASP A C 1
ATOM 2103 O O . ASP A 1 260 ? 23.048 7.022 -89.643 1.00 38.06 260 ASP A O 1
ATOM 2107 N N . ASN A 1 261 ? 23.381 9.212 -89.339 1.00 44.06 261 ASN A N 1
ATOM 2108 C CA . ASN A 1 261 ? 23.498 9.129 -87.876 1.00 44.06 261 ASN A CA 1
ATOM 2109 C C . ASN A 1 261 ? 22.158 9.497 -87.223 1.00 44.06 261 ASN A C 1
ATOM 2111 O O . ASN A 1 261 ? 21.899 10.657 -86.891 1.00 44.06 261 ASN A O 1
ATOM 2115 N N . LYS A 1 262 ? 21.309 8.488 -87.002 1.00 41.75 262 LYS A N 1
ATOM 2116 C CA . LYS A 1 262 ? 20.107 8.607 -86.167 1.00 41.75 262 LYS A CA 1
ATOM 2117 C C . LYS A 1 262 ? 20.431 8.344 -84.697 1.00 41.75 262 LYS A C 1
ATOM 2119 O O . LYS A 1 262 ? 20.823 7.252 -84.307 1.00 41.75 262 LYS A O 1
ATOM 2124 N N . SER A 1 263 ? 20.229 9.401 -83.914 1.00 39.84 263 SER A N 1
ATOM 2125 C CA . SER A 1 263 ? 19.724 9.438 -82.536 1.00 39.84 263 SER A CA 1
ATOM 2126 C C . SER A 1 263 ? 19.255 8.090 -81.957 1.00 39.84 263 SER A C 1
ATOM 2128 O O . SER A 1 263 ? 18.265 7.520 -82.410 1.00 39.84 263 SER A O 1
ATOM 2130 N N . VAL A 1 264 ? 19.913 7.644 -80.881 1.00 43.22 264 VAL A N 1
ATOM 2131 C CA . VAL A 1 264 ? 19.381 6.645 -79.942 1.00 43.22 264 VAL A CA 1
ATOM 2132 C C . VAL A 1 264 ? 18.993 7.381 -78.660 1.00 43.22 264 VAL A C 1
ATOM 2134 O O . VAL A 1 264 ? 19.839 7.700 -77.828 1.00 43.22 264 VAL A O 1
ATOM 2137 N N . GLY A 1 265 ? 17.705 7.698 -78.528 1.00 36.12 265 GLY A N 1
ATOM 2138 C CA . GLY A 1 265 ? 17.083 8.057 -77.256 1.00 36.12 265 GLY A CA 1
ATOM 2139 C C . GLY A 1 265 ? 16.577 6.790 -76.571 1.00 36.12 265 GLY A C 1
ATOM 2140 O O . GLY A 1 265 ? 15.791 6.048 -77.154 1.00 36.12 265 GLY A O 1
ATOM 2141 N N . ILE A 1 266 ? 17.029 6.532 -75.344 1.00 43.91 266 ILE A N 1
ATOM 2142 C CA . ILE A 1 266 ? 16.496 5.452 -74.509 1.00 43.91 266 ILE A CA 1
ATOM 2143 C C . ILE A 1 266 ? 15.183 5.945 -73.891 1.00 43.91 266 ILE A C 1
ATOM 2145 O O . ILE A 1 266 ? 15.168 6.846 -73.055 1.00 43.91 266 ILE A O 1
ATOM 2149 N N . GLN A 1 267 ? 14.081 5.355 -74.349 1.00 34.75 267 GLN A N 1
ATOM 2150 C CA . GLN A 1 267 ? 12.750 5.438 -73.757 1.00 34.75 267 GLN A CA 1
ATOM 2151 C C . GLN A 1 267 ? 12.624 4.369 -72.664 1.00 34.75 267 GLN A C 1
ATOM 2153 O O . GLN A 1 267 ? 12.808 3.186 -72.936 1.00 34.75 267 GLN A O 1
ATOM 2158 N N . CYS A 1 268 ? 12.257 4.779 -71.450 1.00 35.78 268 CYS A N 1
ATOM 2159 C CA . CYS A 1 268 ? 11.758 3.880 -70.413 1.00 35.78 268 CYS A CA 1
ATOM 2160 C C . CYS A 1 268 ? 10.226 3.945 -70.406 1.00 35.78 268 CYS A C 1
ATOM 2162 O O . CYS A 1 268 ? 9.657 4.976 -70.055 1.00 35.78 268 CYS A O 1
ATOM 2164 N N . PHE A 1 269 ? 9.573 2.844 -70.764 1.00 33.12 269 PHE A N 1
ATOM 2165 C CA . PHE A 1 269 ? 8.198 2.519 -70.380 1.00 33.12 269 PHE A CA 1
ATOM 2166 C C . PHE A 1 269 ? 8.158 1.028 -70.041 1.00 33.12 269 PHE A C 1
ATOM 2168 O O . PHE A 1 269 ? 8.850 0.250 -70.698 1.00 33.12 269 PHE A O 1
ATOM 2175 N N . VAL A 1 270 ? 7.429 0.659 -68.980 1.00 38.56 270 VAL A N 1
ATOM 2176 C CA . VAL A 1 270 ? 6.312 -0.322 -68.920 1.00 38.56 270 VAL A CA 1
ATOM 2177 C C . VAL A 1 270 ? 6.558 -1.102 -67.596 1.00 38.56 270 VAL A C 1
ATOM 2179 O O . VAL A 1 270 ? 7.695 -1.484 -67.353 1.00 38.56 270 VAL A O 1
ATOM 2182 N N . ASP A 1 271 ? 5.665 -1.298 -66.617 1.00 36.72 271 ASP A N 1
ATOM 2183 C CA . ASP A 1 271 ? 4.203 -1.345 -66.622 1.00 36.72 271 ASP A CA 1
ATOM 2184 C C . ASP A 1 271 ? 3.575 -1.076 -65.241 1.00 36.72 271 ASP A C 1
ATOM 2186 O O . ASP A 1 271 ? 4.096 -1.477 -64.199 1.00 36.72 271 ASP A O 1
ATOM 2190 N N . ASN A 1 272 ? 2.373 -0.496 -65.284 1.00 43.72 272 ASN A N 1
ATOM 2191 C CA . ASN A 1 272 ? 1.337 -0.640 -64.266 1.00 43.72 272 ASN A CA 1
ATOM 2192 C C . ASN A 1 272 ? 0.502 -1.876 -64.615 1.00 43.72 272 ASN A C 1
ATOM 2194 O O . ASN A 1 272 ? -0.006 -1.956 -65.731 1.00 43.72 272 ASN A O 1
ATOM 2198 N N . ASN A 1 273 ? 0.237 -2.755 -63.646 1.00 41.78 273 ASN A N 1
ATOM 2199 C CA . ASN A 1 273 ? -0.956 -3.592 -63.711 1.00 41.78 273 ASN A CA 1
ATOM 2200 C C . ASN A 1 273 ? -1.705 -3.579 -62.376 1.00 41.78 273 ASN A C 1
ATOM 2202 O O . ASN A 1 273 ? -1.161 -3.834 -61.305 1.00 41.78 273 ASN A O 1
ATOM 2206 N N . SER A 1 274 ? -2.963 -3.187 -62.503 1.00 39.78 274 SER A N 1
ATOM 2207 C CA . SER A 1 274 ? -3.968 -2.892 -61.491 1.00 39.78 274 SER A CA 1
ATOM 2208 C C . SER A 1 274 ? -4.708 -4.129 -60.971 1.00 39.78 274 SER A C 1
ATOM 2210 O O . SER A 1 274 ? -4.725 -5.154 -61.643 1.00 39.78 274 SER A O 1
ATOM 2212 N N . VAL A 1 275 ? -5.445 -3.915 -59.868 1.00 36.88 275 VAL A N 1
ATOM 2213 C CA . VAL A 1 275 ? -6.751 -4.485 -59.436 1.00 36.88 275 VAL A CA 1
ATOM 2214 C C . VAL A 1 275 ? -6.637 -4.946 -57.966 1.00 36.88 275 VAL A C 1
ATOM 2216 O O . VAL A 1 275 ? -5.750 -5.714 -57.632 1.00 36.88 275 VAL A O 1
ATOM 2219 N N . GLY A 1 276 ? -7.463 -4.509 -57.012 1.00 31.33 276 GLY A N 1
ATOM 2220 C CA . GLY A 1 276 ? -8.779 -3.906 -57.150 1.00 31.33 276 GLY A CA 1
ATOM 2221 C C . GLY A 1 276 ? -9.259 -3.125 -55.928 1.00 31.33 276 GLY A C 1
ATOM 2222 O O . GLY A 1 276 ? -8.711 -3.163 -54.831 1.00 31.33 276 GLY A O 1
ATOM 2223 N N . VAL A 1 277 ? -10.312 -2.383 -56.233 1.00 35.19 277 VAL A N 1
ATOM 2224 C CA . VAL A 1 277 ? -11.130 -1.509 -55.406 1.00 35.19 277 VAL A CA 1
ATOM 2225 C C . VAL A 1 277 ? -12.019 -2.335 -54.475 1.00 35.19 277 VAL A C 1
ATOM 2227 O O . VAL A 1 277 ? -12.727 -3.220 -54.945 1.00 35.19 277 VAL A O 1
ATOM 2230 N N . GLN A 1 278 ? -12.093 -1.947 -53.201 1.00 29.80 278 GLN A N 1
ATOM 2231 C CA . GLN A 1 278 ? -13.372 -1.911 -52.494 1.00 29.80 278 GLN A CA 1
ATOM 2232 C C . GLN A 1 278 ? -13.386 -0.708 -51.547 1.00 29.80 278 GLN A C 1
ATOM 2234 O O . GLN A 1 278 ? -12.578 -0.598 -50.627 1.00 29.80 278 GLN A O 1
ATOM 2239 N N . CYS A 1 279 ? -14.279 0.231 -51.844 1.00 33.53 279 CYS A N 1
ATOM 2240 C CA . CYS A 1 279 ? -14.627 1.344 -50.981 1.00 33.53 279 CYS A CA 1
ATOM 2241 C C . CYS A 1 279 ? -15.600 0.849 -49.911 1.00 33.53 279 CYS A C 1
ATOM 2243 O O . CYS A 1 279 ? -16.558 0.159 -50.253 1.00 33.53 279 CYS A O 1
ATOM 2245 N N . ASP A 1 280 ? -15.425 1.301 -48.671 1.00 29.67 280 ASP A N 1
ATOM 2246 C CA . ASP A 1 280 ? -16.580 1.692 -47.878 1.00 29.67 280 ASP A CA 1
ATOM 2247 C C . ASP A 1 280 ? -16.274 2.922 -47.021 1.00 29.67 280 ASP A C 1
ATOM 2249 O O . ASP A 1 280 ? -15.166 3.144 -46.530 1.00 29.67 280 ASP A O 1
ATOM 2253 N N . VAL A 1 281 ? -17.288 3.768 -46.965 1.00 35.31 281 VAL A N 1
ATOM 2254 C CA . VAL A 1 281 ? -17.319 5.134 -46.457 1.00 35.31 281 VAL A CA 1
ATOM 2255 C C . VAL A 1 281 ? -17.625 5.113 -44.963 1.00 35.31 281 VAL A C 1
ATOM 2257 O O . VAL A 1 281 ? -18.606 4.493 -44.574 1.00 35.31 281 VAL A O 1
ATOM 2260 N N . GLN A 1 282 ? -16.892 5.885 -44.149 1.00 32.94 282 GLN A N 1
ATOM 2261 C CA . GLN A 1 282 ? -17.490 6.664 -43.051 1.00 32.94 282 GLN A CA 1
ATOM 2262 C C . GLN A 1 282 ? -16.539 7.745 -42.497 1.00 32.94 282 GLN A C 1
ATOM 2264 O O . GLN A 1 282 ? -15.606 7.491 -41.747 1.00 32.94 282 GLN A O 1
ATOM 2269 N N . VAL A 1 283 ? -16.800 8.970 -42.963 1.00 37.31 283 VAL A N 1
ATOM 2270 C CA . VAL A 1 283 ? -16.912 10.250 -42.238 1.00 37.31 283 VAL A CA 1
ATOM 2271 C C . VAL A 1 283 ? -16.310 10.326 -40.825 1.00 37.31 283 VAL A C 1
ATOM 2273 O O . VAL A 1 283 ? -16.809 9.716 -39.886 1.00 37.31 283 VAL A O 1
ATOM 2276 N N . GLY A 1 284 ? -15.346 11.236 -40.651 1.00 30.69 284 GLY A N 1
ATOM 2277 C CA . GLY A 1 284 ? -14.879 11.704 -39.344 1.00 30.69 284 GLY A CA 1
ATOM 2278 C C . GLY A 1 284 ? -13.966 12.923 -39.472 1.00 30.69 284 GLY A C 1
ATOM 2279 O O . GLY A 1 284 ? -12.750 12.793 -39.523 1.00 30.69 284 GLY A O 1
ATOM 2280 N N . ASN A 1 285 ? -14.572 14.107 -39.571 1.00 37.78 285 ASN A N 1
ATOM 2281 C CA . ASN A 1 285 ? -13.917 15.413 -39.679 1.00 37.78 285 ASN A CA 1
ATOM 2282 C C . ASN A 1 285 ? -12.913 15.694 -38.541 1.00 37.78 285 ASN A C 1
ATOM 2284 O O . ASN A 1 285 ? -13.308 15.747 -37.379 1.00 37.78 285 ASN A O 1
ATOM 2288 N N . GLN A 1 286 ? -11.672 16.046 -38.888 1.00 36.09 286 GLN A N 1
ATOM 2289 C CA . GLN A 1 286 ? -10.857 17.002 -38.126 1.00 36.09 286 GLN A CA 1
ATOM 2290 C C . GLN A 1 286 ? -10.040 17.874 -39.093 1.00 36.09 286 GLN A C 1
ATOM 2292 O O . GLN A 1 286 ? -9.361 17.325 -39.965 1.00 36.09 286 GLN A O 1
ATOM 2297 N N . PRO A 1 287 ? -10.063 19.213 -38.967 1.00 47.31 287 PRO A N 1
ATOM 2298 C CA . PRO A 1 287 ? -9.189 20.067 -39.748 1.00 47.31 287 PRO A CA 1
ATOM 2299 C C . PRO A 1 287 ? -7.812 20.192 -39.083 1.00 47.31 287 PRO A C 1
ATOM 2301 O O . PRO A 1 287 ? -7.687 20.476 -37.893 1.00 47.31 287 PRO A O 1
ATOM 2304 N N . ARG A 1 288 ? -6.767 20.022 -39.898 1.00 41.31 288 ARG A N 1
ATOM 2305 C CA . ARG A 1 288 ? -5.424 20.555 -39.646 1.00 41.31 288 ARG A CA 1
ATOM 2306 C C . ARG A 1 288 ? -5.449 22.062 -39.898 1.00 41.31 288 ARG A C 1
ATOM 2308 O O . ARG A 1 288 ? -5.733 22.467 -41.022 1.00 41.31 288 ARG A O 1
ATOM 2315 N N . GLU A 1 289 ? -5.044 22.860 -38.916 1.00 38.97 289 GLU A N 1
ATOM 2316 C CA . GLU A 1 289 ? -4.571 24.228 -39.145 1.00 38.97 289 GLU A CA 1
ATOM 2317 C C . GLU A 1 289 ? -3.103 24.381 -38.738 1.00 38.97 289 GLU A C 1
ATOM 2319 O O . GLU A 1 289 ? -2.613 23.821 -37.757 1.00 38.97 289 GLU A O 1
ATOM 2324 N N . LEU A 1 290 ? -2.403 25.116 -39.595 1.00 42.78 290 LEU A N 1
ATOM 2325 C CA . LEU A 1 290 ? -0.977 25.386 -39.615 1.00 42.78 290 LEU A CA 1
ATOM 2326 C C . LEU A 1 290 ? -0.629 26.608 -38.740 1.00 42.78 290 LEU A C 1
ATOM 2328 O O . LEU A 1 290 ? -1.290 27.632 -38.800 1.00 42.78 290 LEU A O 1
ATOM 2332 N N . LEU A 1 291 ? 0.493 26.496 -38.021 1.00 39.50 291 LEU A N 1
ATOM 2333 C CA . LEU A 1 291 ? 1.562 27.501 -37.845 1.00 39.50 291 LEU A CA 1
ATOM 2334 C C . LEU A 1 291 ? 1.235 28.968 -37.429 1.00 39.50 291 LEU A C 1
ATOM 2336 O O . LEU A 1 291 ? 1.036 29.812 -38.290 1.00 39.50 291 LEU A O 1
ATOM 2340 N N . ARG A 1 292 ? 1.514 29.265 -36.132 1.00 41.56 292 ARG A N 1
ATOM 2341 C CA . ARG A 1 292 ? 2.145 30.482 -35.502 1.00 41.56 292 ARG A CA 1
ATOM 2342 C C . ARG A 1 292 ? 1.463 31.874 -35.678 1.00 41.56 292 ARG A C 1
ATOM 2344 O O . ARG A 1 292 ? 0.734 32.047 -36.636 1.00 41.56 292 ARG A O 1
ATOM 2351 N N . PRO A 1 293 ? 1.727 32.918 -34.830 1.00 44.84 293 PRO A N 1
ATOM 2352 C CA . PRO A 1 293 ? 2.827 33.110 -33.865 1.00 44.84 293 PRO A CA 1
ATOM 2353 C C . PRO A 1 293 ? 2.477 33.665 -32.450 1.00 44.84 293 PRO A C 1
ATOM 2355 O O . PRO A 1 293 ? 1.551 34.434 -32.225 1.00 44.84 293 PRO A O 1
ATOM 2358 N N . ARG A 1 294 ? 3.372 33.325 -31.514 1.00 47.44 294 ARG A N 1
ATOM 2359 C CA . ARG A 1 294 ? 3.796 33.991 -30.262 1.00 47.44 294 ARG A CA 1
ATOM 2360 C C . ARG A 1 294 ? 3.261 35.423 -30.003 1.00 47.44 294 ARG A C 1
ATOM 2362 O O . ARG A 1 294 ? 3.746 36.383 -30.600 1.00 47.44 294 ARG A O 1
ATOM 2369 N N . ARG A 1 295 ? 2.429 35.586 -28.966 1.00 40.25 295 ARG A N 1
ATOM 2370 C CA . ARG A 1 295 ? 2.329 36.824 -28.167 1.00 40.25 295 ARG A CA 1
ATOM 2371 C C . ARG A 1 295 ? 2.587 36.509 -26.695 1.00 40.25 295 ARG A C 1
ATOM 2373 O O . ARG A 1 295 ? 1.970 35.619 -26.127 1.00 40.25 295 ARG A O 1
ATOM 2380 N N . ARG A 1 296 ? 3.554 37.228 -26.121 1.00 48.38 296 ARG A N 1
ATOM 2381 C CA . ARG A 1 296 ? 3.844 37.280 -24.686 1.00 48.38 296 ARG A CA 1
ATOM 2382 C C . ARG A 1 296 ? 2.732 38.083 -24.011 1.00 48.38 296 ARG A C 1
ATOM 2384 O O . ARG A 1 296 ? 2.573 39.254 -24.348 1.00 48.38 296 ARG A O 1
ATOM 2391 N N . SER A 1 297 ? 2.018 37.492 -23.062 1.00 36.91 297 SER A N 1
ATOM 2392 C CA . SER A 1 297 ? 1.388 38.246 -21.981 1.00 36.91 297 SER A CA 1
ATOM 2393 C C . SER A 1 297 ? 2.404 38.352 -20.847 1.00 36.91 297 SER A C 1
ATOM 2395 O O . SER A 1 297 ? 2.905 37.354 -20.336 1.00 36.91 297 SER A O 1
ATOM 2397 N N . VAL A 1 298 ? 2.779 39.590 -20.541 1.00 47.69 298 VAL A N 1
ATOM 2398 C CA . VAL A 1 298 ? 3.497 39.959 -19.325 1.00 47.69 298 VAL A CA 1
ATOM 2399 C C . VAL A 1 298 ? 2.456 39.927 -18.215 1.00 47.69 298 VAL A C 1
ATOM 2401 O O . VAL A 1 298 ? 1.589 40.795 -18.173 1.00 47.69 298 VAL A O 1
ATOM 2404 N N . GLU A 1 299 ? 2.507 38.904 -17.371 1.00 43.72 299 GLU A N 1
ATOM 2405 C CA . GLU A 1 299 ? 1.745 38.869 -16.128 1.00 43.72 299 GLU A CA 1
ATOM 2406 C C . GLU A 1 299 ? 2.662 39.378 -15.016 1.00 43.72 299 GLU A C 1
ATOM 2408 O O . GLU A 1 299 ? 3.805 38.939 -14.866 1.00 43.72 299 GLU A O 1
ATOM 2413 N N . MET A 1 300 ? 2.204 40.434 -14.349 1.00 42.53 300 MET A N 1
ATOM 2414 C CA . MET A 1 300 ? 2.977 41.172 -13.366 1.00 42.53 300 MET A CA 1
ATOM 2415 C C . MET A 1 300 ? 3.219 40.314 -12.126 1.00 42.53 300 MET A C 1
ATOM 2417 O O . MET A 1 300 ? 2.288 39.774 -11.537 1.00 42.53 300 MET A O 1
ATOM 2421 N N . MET A 1 301 ? 4.486 40.255 -11.720 1.00 43.69 301 MET A N 1
ATOM 2422 C CA . MET A 1 301 ? 4.937 39.778 -10.419 1.00 43.69 301 MET A CA 1
ATOM 2423 C C . MET A 1 301 ? 4.216 40.556 -9.310 1.00 43.69 301 MET A C 1
ATOM 2425 O O . MET A 1 301 ? 4.573 41.697 -9.014 1.00 43.69 301 MET A O 1
ATOM 2429 N N . ALA A 1 302 ? 3.211 39.941 -8.693 1.00 41.00 302 ALA A N 1
ATOM 2430 C CA . ALA A 1 302 ? 2.772 40.313 -7.360 1.00 41.00 302 ALA A CA 1
ATOM 2431 C C . ALA A 1 302 ? 3.573 39.464 -6.369 1.00 41.00 302 ALA A C 1
ATOM 2433 O O . ALA A 1 302 ? 3.396 38.253 -6.270 1.00 41.00 302 ALA A O 1
ATOM 2434 N N . SER A 1 303 ? 4.502 40.118 -5.681 1.00 49.50 303 SER A N 1
ATOM 2435 C CA . SER A 1 303 ? 5.305 39.557 -4.605 1.00 49.50 303 SER A CA 1
ATOM 2436 C C . SER A 1 303 ? 4.412 39.006 -3.490 1.00 49.50 303 SER A C 1
ATOM 2438 O O . SER A 1 303 ? 3.838 39.764 -2.713 1.00 49.50 303 SER A O 1
ATOM 2440 N N . SER A 1 304 ? 4.332 37.684 -3.385 1.00 43.91 304 SER A N 1
ATOM 2441 C CA . SER A 1 304 ? 3.914 36.979 -2.174 1.00 43.91 304 SER A CA 1
ATOM 2442 C C . SER A 1 304 ? 4.828 35.768 -2.015 1.00 43.91 304 SER A C 1
ATOM 2444 O O . SER A 1 304 ? 4.498 34.645 -2.374 1.00 43.91 304 SER A O 1
ATOM 2446 N N . ILE A 1 305 ? 6.046 36.044 -1.544 1.00 50.66 305 ILE A N 1
ATOM 2447 C CA . ILE A 1 305 ? 6.920 35.043 -0.933 1.00 50.66 305 ILE A CA 1
ATOM 2448 C C . ILE A 1 305 ? 6.340 34.810 0.462 1.00 50.66 305 ILE A C 1
ATOM 2450 O O . ILE A 1 305 ? 6.709 35.477 1.425 1.00 50.66 305 ILE A O 1
ATOM 2454 N N . VAL A 1 306 ? 5.327 33.955 0.530 1.00 50.22 306 VAL A N 1
ATOM 2455 C CA . VAL A 1 306 ? 4.994 33.188 1.727 1.00 50.22 306 VAL A CA 1
ATOM 2456 C C . VAL A 1 306 ? 4.722 31.783 1.216 1.00 50.22 306 VAL A C 1
ATOM 2458 O O . VAL A 1 306 ? 3.797 31.561 0.437 1.00 50.22 306 VAL A O 1
ATOM 2461 N N . ASP A 1 307 ? 5.622 30.883 1.580 1.00 47.06 307 ASP A N 1
ATOM 2462 C CA . ASP A 1 307 ? 5.792 29.548 1.029 1.00 47.06 307 ASP A CA 1
ATOM 2463 C C . ASP A 1 307 ? 4.499 28.720 1.060 1.00 47.06 307 ASP A C 1
ATOM 2465 O O . ASP A 1 307 ? 4.043 28.257 2.105 1.00 47.06 307 ASP A O 1
ATOM 2469 N N . SER A 1 308 ? 3.929 28.487 -0.125 1.00 49.97 308 SER A N 1
ATOM 2470 C CA . SER A 1 308 ? 2.825 27.540 -0.342 1.00 49.97 308 SER A CA 1
ATOM 2471 C C . SER A 1 308 ? 3.237 26.091 -0.064 1.00 49.97 308 SER A C 1
ATOM 2473 O O . SER A 1 308 ? 2.374 25.241 0.119 1.00 49.97 308 SER A O 1
ATOM 2475 N N . GLU A 1 309 ? 4.538 25.803 -0.019 1.00 53.41 309 GLU A N 1
ATOM 2476 C CA . GLU A 1 309 ? 5.078 24.469 0.263 1.00 53.41 309 GLU A CA 1
ATOM 2477 C C . GLU A 1 309 ? 5.125 24.168 1.773 1.00 53.41 309 GLU A C 1
ATOM 2479 O O . GLU A 1 309 ? 5.292 23.020 2.172 1.00 53.41 309 GLU A O 1
ATOM 2484 N N . PHE A 1 310 ? 4.903 25.171 2.635 1.00 51.56 310 PHE A N 1
ATOM 2485 C CA . PHE A 1 310 ? 4.883 24.976 4.089 1.00 51.56 310 PHE A CA 1
ATOM 2486 C C . PHE A 1 310 ? 3.613 24.259 4.586 1.00 51.56 310 PHE A C 1
ATOM 2488 O O . PHE A 1 310 ? 3.603 23.708 5.685 1.00 51.56 310 PHE A O 1
ATOM 2495 N N . TYR A 1 311 ? 2.543 24.236 3.784 1.00 56.44 311 TYR A N 1
ATOM 2496 C CA . TYR A 1 311 ? 1.264 23.613 4.151 1.00 56.44 311 TYR A CA 1
ATOM 2497 C C . TYR A 1 311 ? 1.032 22.225 3.538 1.00 56.44 311 TYR A C 1
ATOM 2499 O O . TYR A 1 311 ? 0.057 21.574 3.907 1.00 56.44 311 TYR A O 1
ATOM 2507 N N . ASP A 1 312 ? 1.932 21.749 2.673 1.00 56.25 312 ASP A N 1
ATOM 2508 C CA . ASP A 1 312 ? 1.837 20.415 2.059 1.00 56.25 312 ASP A CA 1
ATOM 2509 C C . ASP A 1 312 ? 2.597 19.328 2.839 1.00 56.25 312 ASP A C 1
ATOM 2511 O O . ASP A 1 312 ? 2.568 18.155 2.463 1.00 56.25 312 ASP A O 1
ATOM 2515 N N . MET A 1 313 ? 3.228 19.669 3.968 1.00 61.66 313 MET A N 1
ATOM 2516 C CA . MET A 1 313 ? 3.713 18.646 4.891 1.00 61.66 313 MET A CA 1
ATOM 2517 C C . MET A 1 313 ? 2.523 17.962 5.564 1.00 61.66 313 MET A C 1
ATOM 2519 O O . MET A 1 313 ? 1.766 18.576 6.322 1.00 61.66 313 MET A O 1
ATOM 2523 N N . SER A 1 314 ? 2.370 16.662 5.308 1.00 74.38 314 SER A N 1
ATOM 2524 C CA . SER A 1 314 ? 1.438 15.815 6.046 1.00 74.38 314 SER A CA 1
ATOM 2525 C C . SER A 1 314 ? 1.699 15.973 7.547 1.00 74.38 314 SER A C 1
ATOM 2527 O O . SER A 1 314 ? 2.850 16.031 7.978 1.00 74.38 314 SER A O 1
ATOM 2529 N N . LEU A 1 315 ? 0.649 15.985 8.376 1.00 77.38 315 LEU A N 1
ATOM 2530 C CA . LEU A 1 315 ? 0.800 15.969 9.842 1.00 77.38 315 LEU A CA 1
ATOM 2531 C C . LEU A 1 315 ? 1.718 14.826 10.313 1.00 77.38 315 LEU A C 1
ATOM 2533 O O . LEU A 1 315 ? 2.352 14.937 11.356 1.00 77.38 315 LEU A O 1
ATOM 2537 N N . LEU A 1 316 ? 1.811 13.748 9.528 1.00 78.56 316 LEU A N 1
ATOM 2538 C CA . LEU A 1 316 ? 2.728 12.639 9.761 1.00 78.56 316 LEU A CA 1
ATOM 2539 C C . LEU A 1 316 ? 4.201 13.019 9.529 1.00 78.56 316 LEU A C 1
ATOM 2541 O O . LEU A 1 316 ? 5.054 12.599 10.303 1.00 78.56 316 LEU A O 1
ATOM 2545 N N . ASP A 1 317 ? 4.494 13.835 8.517 1.00 83.44 317 ASP A N 1
ATOM 2546 C CA . ASP A 1 317 ? 5.851 14.311 8.223 1.00 83.44 317 ASP A CA 1
ATOM 2547 C C . ASP A 1 317 ? 6.314 15.332 9.263 1.00 83.44 317 ASP A C 1
ATOM 2549 O O . ASP A 1 317 ? 7.466 15.292 9.686 1.00 83.44 317 ASP A O 1
ATOM 2553 N N . LEU A 1 318 ? 5.403 16.180 9.757 1.00 82.06 318 LEU A N 1
ATOM 2554 C CA . LEU A 1 318 ? 5.691 17.097 10.863 1.00 82.06 318 LEU A CA 1
ATOM 2555 C C . LEU A 1 318 ? 5.985 16.340 12.168 1.00 82.06 318 LEU A C 1
ATOM 2557 O O . LEU A 1 318 ? 6.939 16.670 12.868 1.00 82.06 318 LEU A O 1
ATOM 2561 N N . VAL A 1 319 ? 5.199 15.306 12.486 1.00 84.94 319 VAL A N 1
ATOM 2562 C CA . VAL A 1 319 ? 5.439 14.461 13.669 1.00 84.94 319 VAL A CA 1
ATOM 2563 C C . VAL A 1 319 ? 6.748 13.682 13.528 1.00 84.94 319 VAL A C 1
ATOM 2565 O O . VAL A 1 319 ? 7.539 13.678 14.466 1.00 84.94 319 VAL A O 1
ATOM 2568 N N . ASN A 1 320 ? 7.035 13.111 12.354 1.00 84.88 320 ASN A N 1
ATOM 2569 C CA . ASN A 1 320 ? 8.307 12.432 12.094 1.00 84.88 320 ASN A CA 1
ATOM 2570 C C . ASN A 1 320 ? 9.509 13.386 12.178 1.00 84.88 320 ASN A C 1
ATOM 2572 O O . ASN A 1 320 ? 10.550 12.999 12.703 1.00 84.88 320 ASN A O 1
ATOM 2576 N N . ALA A 1 321 ? 9.382 14.627 11.697 1.00 81.56 321 ALA A N 1
ATOM 2577 C CA . ALA A 1 321 ? 10.434 15.637 11.810 1.00 81.56 321 ALA A CA 1
ATOM 2578 C C . ALA A 1 321 ? 10.684 16.031 13.276 1.00 81.56 321 ALA A C 1
ATOM 2580 O O . ALA A 1 321 ? 11.833 16.092 13.711 1.00 81.56 321 ALA A O 1
ATOM 2581 N N . MET A 1 322 ? 9.619 16.208 14.064 1.00 82.88 322 MET A N 1
ATOM 2582 C CA . MET A 1 322 ? 9.727 16.492 15.500 1.00 82.88 322 MET A CA 1
ATOM 2583 C C . MET A 1 322 ? 10.296 15.312 16.304 1.00 82.88 322 MET A C 1
ATOM 2585 O O . MET A 1 322 ? 11.030 15.519 17.272 1.00 82.88 322 MET A O 1
ATOM 2589 N N . GLU A 1 323 ? 9.977 14.071 15.929 1.00 82.44 323 GLU A N 1
ATOM 2590 C CA . GLU A 1 323 ? 10.566 12.873 16.540 1.00 82.44 323 GLU A CA 1
ATOM 2591 C C . GLU A 1 323 ? 12.042 12.699 16.150 1.00 82.44 323 GLU A C 1
ATOM 2593 O O . GLU A 1 323 ? 12.855 12.321 16.995 1.00 82.44 323 GLU A O 1
ATOM 2598 N N . ALA A 1 324 ? 12.417 13.041 14.913 1.00 78.44 324 ALA A N 1
ATOM 2599 C CA . ALA A 1 324 ? 13.804 13.010 14.456 1.00 78.44 324 ALA A CA 1
ATOM 2600 C C . ALA A 1 324 ? 14.690 14.033 15.190 1.00 78.44 324 ALA A C 1
ATOM 2602 O O . ALA A 1 324 ? 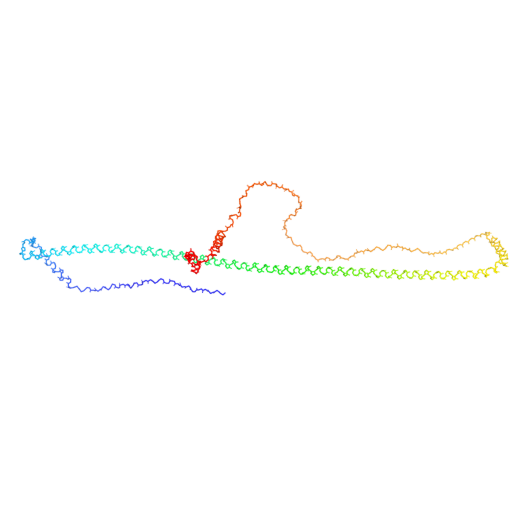15.810 13.693 15.575 1.00 78.44 324 ALA A O 1
ATOM 2603 N N . GLU A 1 325 ? 14.188 15.246 15.450 1.00 75.50 325 GLU A N 1
ATOM 2604 C CA . GLU A 1 325 ? 14.906 16.242 16.262 1.00 75.50 325 GLU A CA 1
ATOM 2605 C C . GLU A 1 325 ? 15.064 15.791 17.720 1.00 75.50 325 GLU A C 1
ATOM 2607 O O . GLU A 1 325 ? 16.150 15.914 18.287 1.00 75.50 325 GLU A O 1
ATOM 2612 N N . ARG A 1 326 ? 14.034 15.168 18.311 1.00 70.81 326 ARG A N 1
ATOM 2613 C CA . ARG A 1 326 ? 14.123 14.603 19.670 1.00 70.81 326 ARG A CA 1
ATOM 2614 C C . ARG A 1 326 ? 15.197 13.531 19.803 1.00 70.81 326 ARG A C 1
ATOM 2616 O O . ARG A 1 326 ? 15.904 13.501 20.804 1.00 70.81 326 ARG A O 1
ATOM 2623 N N . MET A 1 327 ? 15.338 12.675 18.793 1.00 67.38 327 MET A N 1
ATOM 2624 C CA . MET A 1 327 ? 16.382 11.652 18.795 1.00 67.38 327 MET A CA 1
ATOM 2625 C C . MET A 1 327 ? 17.782 12.263 18.644 1.00 67.38 327 MET A C 1
ATOM 2627 O O . MET A 1 327 ? 18.739 11.678 19.134 1.00 67.38 327 MET A O 1
ATOM 2631 N N . HIS A 1 328 ? 17.936 13.427 18.004 1.00 61.53 328 HIS A N 1
ATOM 2632 C CA . HIS A 1 328 ? 19.242 14.085 17.858 1.00 61.53 328 HIS A CA 1
ATOM 2633 C C . HIS A 1 328 ? 19.697 14.830 19.126 1.00 61.53 328 HIS A C 1
ATOM 2635 O O . HIS A 1 328 ? 20.895 14.847 19.427 1.00 61.53 328 HIS A O 1
ATOM 2641 N N . ASP A 1 329 ? 18.756 15.373 19.903 1.00 58.00 329 ASP A N 1
ATOM 2642 C CA . ASP A 1 329 ? 19.052 16.013 21.191 1.00 58.00 329 ASP A CA 1
ATOM 2643 C C . ASP A 1 329 ? 19.449 15.004 22.284 1.00 58.00 329 ASP A C 1
ATOM 2645 O O . ASP A 1 329 ? 20.325 15.300 23.103 1.00 58.00 329 ASP A O 1
ATOM 2649 N N . ASP A 1 330 ? 18.893 13.788 22.266 1.00 55.97 330 ASP A N 1
ATOM 2650 C CA . ASP A 1 330 ? 19.244 12.757 23.254 1.00 55.97 330 ASP A CA 1
ATOM 2651 C C . ASP A 1 330 ? 20.659 12.180 23.033 1.00 55.97 330 ASP A C 1
ATOM 2653 O O . ASP A 1 330 ? 21.368 11.907 24.004 1.00 55.97 330 ASP A O 1
ATOM 2657 N N . TYR A 1 331 ? 21.165 12.122 21.792 1.00 54.31 331 TYR A N 1
ATOM 2658 C CA . TYR A 1 331 ? 22.547 11.675 21.536 1.00 54.31 331 TYR A CA 1
ATOM 2659 C C . TYR A 1 331 ? 23.625 12.726 21.845 1.00 54.31 331 TYR A C 1
ATOM 2661 O O . TYR A 1 331 ? 24.787 12.364 22.037 1.00 54.31 331 TYR A O 1
ATOM 2669 N N . SER A 1 332 ? 23.277 14.014 21.937 1.00 54.31 332 SER A N 1
ATOM 2670 C CA . SER A 1 332 ? 24.248 15.060 22.307 1.00 54.31 332 SER A CA 1
ATOM 2671 C C . SER A 1 332 ? 24.411 15.225 23.821 1.00 54.31 332 SER A C 1
ATOM 2673 O O . SER A 1 332 ? 25.379 15.842 24.272 1.00 54.31 332 SER A O 1
ATOM 2675 N N . ARG A 1 333 ? 23.508 14.653 24.631 1.00 52.09 333 ARG A N 1
ATOM 2676 C CA . ARG A 1 333 ? 23.536 14.793 26.097 1.00 52.09 333 ARG A CA 1
ATOM 2677 C C . ARG A 1 333 ? 24.142 13.599 26.842 1.00 52.09 333 ARG A C 1
ATOM 2679 O O . ARG A 1 333 ? 24.436 13.724 28.028 1.00 52.09 333 ARG A O 1
ATOM 2686 N N . GLU A 1 334 ? 24.411 12.488 26.159 1.00 50.62 334 GLU A N 1
ATOM 2687 C CA . GLU A 1 334 ? 24.954 11.260 26.768 1.00 50.62 334 GLU A CA 1
ATOM 2688 C C . GLU A 1 334 ? 26.490 11.113 26.665 1.00 50.62 334 GLU A C 1
ATOM 2690 O O . GLU A 1 334 ? 27.053 10.131 27.143 1.00 50.62 334 GLU A O 1
ATOM 2695 N N . SER A 1 335 ? 27.212 12.117 26.145 1.00 50.06 335 SER A N 1
ATOM 2696 C CA . SER A 1 335 ? 28.693 12.125 26.117 1.00 50.06 335 SER A CA 1
ATOM 2697 C C . SER A 1 335 ? 29.363 12.571 27.434 1.00 50.06 335 SER A C 1
ATOM 2699 O O . SER A 1 335 ? 30.586 12.729 27.484 1.00 50.06 335 SER A O 1
ATOM 2701 N N . HIS A 1 336 ? 28.611 12.744 28.520 1.00 52.94 336 HIS A N 1
ATOM 2702 C CA . HIS A 1 336 ? 29.176 12.873 29.864 1.00 52.94 336 HIS A CA 1
ATOM 2703 C C . HIS A 1 336 ? 28.642 11.743 30.738 1.00 52.94 336 HIS A C 1
ATOM 2705 O O . HIS A 1 336 ? 27.694 11.906 31.504 1.00 52.94 336 HIS A O 1
ATOM 2711 N N . GLY A 1 337 ? 29.261 10.571 30.585 1.00 50.84 337 GLY A N 1
ATOM 2712 C CA . GLY A 1 337 ? 29.089 9.466 31.519 1.00 50.84 337 GLY A CA 1
ATOM 2713 C C . GLY A 1 337 ? 29.456 9.892 32.950 1.00 50.84 337 GLY A C 1
ATOM 2714 O O . GLY A 1 337 ? 30.275 10.797 33.134 1.00 50.84 337 GLY A O 1
ATOM 2715 N N . PRO A 1 338 ? 28.851 9.272 33.977 1.00 56.75 338 PRO A N 1
ATOM 2716 C CA . PRO A 1 338 ? 29.144 9.596 35.364 1.00 56.75 338 PRO A CA 1
ATOM 2717 C C . PRO A 1 338 ? 30.623 9.324 35.657 1.00 56.75 338 PRO A C 1
ATOM 2719 O O . PRO A 1 338 ? 31.114 8.218 35.430 1.00 56.75 338 PRO A O 1
ATOM 2722 N N . LEU A 1 339 ? 31.321 10.348 36.156 1.00 53.41 339 LEU A N 1
ATOM 2723 C CA . LEU A 1 339 ? 32.687 10.237 36.661 1.00 53.41 339 LEU A CA 1
ATOM 2724 C C . LEU A 1 339 ? 32.755 9.091 37.675 1.00 53.41 339 LEU A C 1
ATOM 2726 O O . LEU A 1 339 ? 31.965 9.017 38.620 1.00 53.41 339 LEU A O 1
ATOM 2730 N N . SER A 1 340 ? 33.689 8.175 37.438 1.00 53.97 340 SER A N 1
ATOM 2731 C CA . SER A 1 340 ? 33.941 7.039 38.312 1.00 53.97 340 SER A CA 1
ATOM 2732 C C . SER A 1 340 ? 34.421 7.548 39.685 1.00 53.97 340 SER A C 1
ATOM 2734 O O . SER A 1 340 ? 35.233 8.474 39.722 1.00 53.97 340 SER A O 1
ATOM 2736 N N . PRO A 1 341 ? 34.009 6.955 40.825 1.00 54.84 341 PRO A N 1
ATOM 2737 C CA . PRO A 1 341 ? 34.401 7.392 42.178 1.00 54.84 341 PRO A CA 1
ATOM 2738 C C . PRO A 1 341 ? 35.907 7.322 42.506 1.00 54.84 341 PRO A C 1
ATOM 2740 O O . PRO A 1 341 ? 36.295 7.517 43.654 1.00 54.84 341 PRO A O 1
ATOM 2743 N N . SER A 1 342 ? 36.756 7.002 41.531 1.00 54.72 342 SER A N 1
ATOM 2744 C CA . SER A 1 342 ? 38.201 6.815 41.680 1.00 54.72 342 SER A CA 1
ATOM 2745 C C . SER A 1 342 ? 39.027 8.073 41.385 1.00 54.72 342 SER A C 1
ATOM 2747 O O . SER A 1 342 ? 40.228 8.047 41.610 1.00 54.72 342 SER A O 1
ATOM 2749 N N . GLU A 1 343 ? 38.413 9.165 40.915 1.00 57.88 343 GLU A N 1
ATOM 2750 C CA . GLU A 1 343 ? 39.106 10.426 40.571 1.00 57.88 343 GLU A CA 1
ATOM 2751 C C . GLU A 1 343 ? 38.883 11.554 41.600 1.00 57.88 343 GLU A C 1
ATOM 2753 O O . GLU A 1 343 ? 39.168 12.715 41.332 1.00 57.88 343 GLU A O 1
ATOM 2758 N N . LEU A 1 344 ? 38.376 11.229 42.797 1.00 52.25 344 LEU A N 1
ATOM 2759 C CA . LEU A 1 344 ? 38.037 12.202 43.852 1.00 52.25 344 LEU A CA 1
ATOM 2760 C C . LEU A 1 344 ? 38.865 12.030 45.138 1.00 52.25 344 LEU A C 1
ATOM 2762 O O . LEU A 1 344 ? 38.433 12.415 46.224 1.00 52.25 344 LEU A O 1
ATOM 2766 N N . ILE A 1 345 ? 40.055 11.439 45.017 1.00 59.44 345 ILE A N 1
ATOM 2767 C CA . ILE A 1 345 ? 41.049 11.351 46.089 1.00 59.44 345 ILE A CA 1
ATOM 2768 C C . ILE A 1 345 ? 42.421 11.543 45.446 1.00 59.44 345 ILE A C 1
ATOM 2770 O O . ILE A 1 345 ? 42.986 10.579 44.953 1.00 59.44 345 ILE A O 1
ATOM 2774 N N . ASP A 1 346 ? 42.884 12.789 45.366 1.00 55.00 346 ASP A N 1
ATOM 2775 C CA . ASP A 1 346 ? 44.299 13.190 45.456 1.00 55.00 346 ASP A CA 1
ATOM 2776 C C . ASP A 1 346 ? 44.449 14.622 44.942 1.00 55.00 346 ASP A C 1
ATOM 2778 O O . ASP A 1 346 ? 44.896 14.848 43.828 1.00 55.00 346 ASP A O 1
ATOM 2782 N N . GLU A 1 347 ? 44.051 15.600 45.757 1.00 58.34 347 GLU A N 1
ATOM 2783 C CA . GLU A 1 347 ? 44.573 16.973 45.697 1.00 58.34 347 GLU A CA 1
ATOM 2784 C C . GLU A 1 347 ? 44.038 17.749 46.912 1.00 58.34 347 GLU A C 1
ATOM 2786 O O . GLU A 1 347 ? 43.119 18.539 46.774 1.00 58.34 347 GLU A O 1
ATOM 2791 N N . ASP A 1 348 ? 44.533 17.443 48.129 1.00 54.12 348 ASP A N 1
ATOM 2792 C CA . ASP A 1 348 ? 44.600 18.438 49.232 1.00 54.12 348 ASP A CA 1
ATOM 2793 C C . ASP A 1 348 ? 45.284 17.975 50.546 1.00 54.12 348 ASP A C 1
ATOM 2795 O O . ASP A 1 348 ? 44.909 18.399 51.639 1.00 54.12 348 ASP A O 1
ATOM 2799 N N . VAL A 1 349 ? 46.324 17.121 50.515 1.00 56.75 349 VAL A N 1
ATOM 2800 C CA . VAL A 1 349 ? 47.056 16.766 51.763 1.00 56.75 349 VAL A CA 1
ATOM 2801 C C . VAL A 1 349 ? 48.579 16.653 51.599 1.00 56.75 349 VAL A C 1
ATOM 2803 O O . VAL A 1 349 ? 49.197 15.750 52.147 1.00 56.75 349 VAL A O 1
ATOM 2806 N N . HIS A 1 350 ? 49.237 17.583 50.894 1.00 51.59 350 HIS A N 1
ATOM 2807 C CA . HIS A 1 350 ? 50.713 17.660 50.936 1.00 51.59 350 HIS A CA 1
ATOM 2808 C C . HIS A 1 350 ? 51.310 19.078 50.916 1.00 51.59 350 HIS A C 1
ATOM 2810 O O . HIS A 1 350 ? 52.379 19.306 50.356 1.00 51.59 350 HIS A O 1
ATOM 2816 N N . ALA A 1 351 ? 50.679 20.032 51.609 1.00 57.94 351 ALA A N 1
ATOM 2817 C CA . ALA A 1 351 ? 51.257 21.368 51.787 1.00 57.94 351 ALA A CA 1
ATOM 2818 C C . ALA A 1 351 ? 51.165 21.942 53.211 1.00 57.94 351 ALA A C 1
ATOM 2820 O O . ALA A 1 351 ? 51.137 23.155 53.360 1.00 57.94 351 ALA A O 1
ATOM 2821 N N . ILE A 1 352 ? 51.168 21.122 54.270 1.00 54.41 352 ILE A N 1
ATOM 2822 C CA . ILE A 1 352 ? 51.526 21.585 55.626 1.00 54.41 352 ILE A CA 1
ATOM 2823 C C . ILE A 1 352 ? 52.214 20.431 56.362 1.00 54.41 352 ILE A C 1
ATOM 2825 O O . ILE A 1 352 ? 51.528 19.538 56.840 1.00 54.41 352 ILE A O 1
ATOM 2829 N N . LEU A 1 353 ? 53.553 20.443 56.396 1.00 47.00 353 LEU A N 1
ATOM 2830 C CA . LEU A 1 353 ? 54.464 19.889 57.423 1.00 47.00 353 LEU A CA 1
ATOM 2831 C C . LEU A 1 353 ? 55.823 19.562 56.780 1.00 47.00 353 LEU A C 1
ATOM 2833 O O . LEU A 1 353 ? 56.055 18.453 56.315 1.00 47.00 353 LEU A O 1
ATOM 2837 N N . ASN A 1 354 ? 56.684 20.578 56.700 1.00 45.56 354 ASN A N 1
ATOM 2838 C CA . ASN A 1 354 ? 58.117 20.503 57.018 1.00 45.56 354 ASN A CA 1
ATOM 2839 C C . ASN A 1 354 ? 58.692 21.924 56.965 1.00 45.56 354 ASN A C 1
ATOM 2841 O O . ASN A 1 354 ? 59.382 22.339 56.036 1.00 45.56 354 ASN A O 1
ATOM 2845 N N . GLY A 1 355 ? 58.338 22.692 57.995 1.00 47.91 355 GLY A N 1
ATOM 2846 C CA . GLY A 1 355 ? 59.352 23.430 58.728 1.00 47.91 355 GLY A CA 1
ATOM 2847 C C . GLY A 1 355 ? 59.875 22.500 59.827 1.00 47.91 355 GLY A C 1
ATOM 2848 O O . GLY A 1 355 ? 59.058 21.918 60.540 1.00 47.91 355 GLY A O 1
ATOM 2849 N N . SER A 1 356 ? 61.208 22.435 59.928 1.00 45.25 356 SER A N 1
ATOM 2850 C CA . SER A 1 356 ? 62.073 21.514 60.699 1.00 45.25 356 SER A CA 1
ATOM 2851 C C . SER A 1 356 ? 62.456 20.222 59.989 1.00 45.25 356 SER A C 1
ATOM 2853 O O . SER A 1 356 ? 61.643 19.278 59.952 1.00 45.25 356 SER A O 1
#

Organism: NCBI:txid100861

Sequence (356 aa):
MESTPPSAQWTRGRPSFPAVRREESKSKPNSL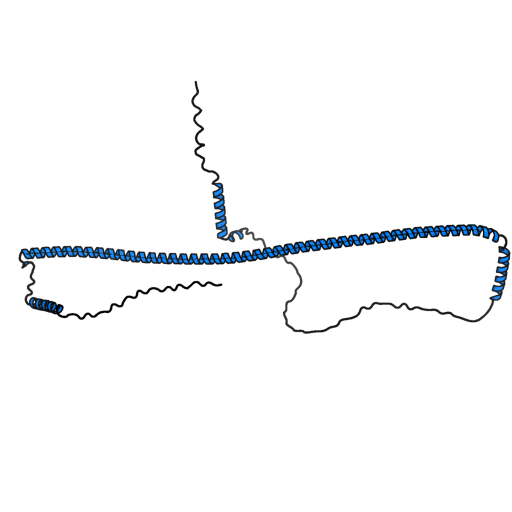SQWKQLRQTVSEHQATREEKVRISHLCAEDKQKVAKLIRQLMKVGNDNEQMKKTIDEANAQRAQLDADKTELQAQLTQALDTLKTYQHRIHTLQAQRSAEQAQLASTQAALSDHMDLVDRLKRQASEERQELQMRQLNREDNLEDEMNRLRIKMETLQEELMIEKHHRTMLEAQLQEEKEKSLDVSSIFDATTNNKVRSIVEGWKRRLDAALEEPEVTSCGTQTDTLDNKSVGIQCFVDNNSVGVQCDVQVGNQPRELLRPRRRSVEMMASSIVDSEFYDMSLLDLVNAMEAERMHDDYSRESHGPLSPSELIDEDVHAILNGS

Mean predicted aligned error: 23.0 Å